Protein AF-A0A1E4G3F6-F1 (afdb_monomer_lite)

Sequence (194 aa):
MKKILWAFCMILTTTLTWAAPEPPDAALLEKINAGRDEKQLLKADQVRVLKPADFPEVSLIGYVIGQGDCLIGSGLVDNKLVTPGEACGVALRAHGWEQADSQGKIALALQWLEHAQFGFGETLLQKRPLHFGTNWVKWSNLETVANESGSVRVIGWVELRPTPDSPRRFHKKLYWFSKEGNLLRSRILETYEL

Structure (mmCIF, N/CA/C/O backbone):
data_AF-A0A1E4G3F6-F1
#
_entry.id   AF-A0A1E4G3F6-F1
#
loop_
_atom_site.group_PDB
_atom_site.id
_atom_site.type_symbol
_atom_site.label_atom_id
_atom_site.label_alt_id
_atom_site.label_comp_id
_atom_site.label_asym_id
_atom_site.label_entity_id
_atom_site.label_seq_id
_atom_site.pdbx_PDB_ins_code
_atom_site.Cartn_x
_atom_site.Cartn_y
_atom_site.Cartn_z
_atom_site.occupancy
_atom_site.B_iso_or_equiv
_atom_site.auth_seq_id
_atom_site.auth_comp_id
_atom_site.auth_asym_id
_atom_site.auth_atom_id
_atom_site.pdbx_PDB_model_num
ATOM 1 N N . MET A 1 1 ? -37.289 -37.632 -35.914 1.00 40.16 1 MET A N 1
ATOM 2 C CA . MET A 1 1 ? -36.711 -37.541 -34.554 1.00 40.16 1 MET A CA 1
ATOM 3 C C . MET A 1 1 ? -35.395 -36.773 -34.604 1.00 40.16 1 MET A C 1
ATOM 5 O O . MET A 1 1 ? -34.413 -37.314 -35.090 1.00 40.16 1 MET A O 1
ATOM 9 N N . LYS A 1 2 ? -35.367 -35.522 -34.134 1.00 35.62 2 LYS A N 1
ATOM 10 C CA . LYS A 1 2 ? -34.134 -34.772 -33.839 1.00 35.62 2 LYS A CA 1
ATOM 11 C C . LYS A 1 2 ? -34.382 -33.999 -32.543 1.00 35.62 2 LYS A C 1
ATOM 13 O O . LYS A 1 2 ? -35.236 -33.122 -32.518 1.00 35.62 2 LYS A O 1
ATOM 18 N N . LYS A 1 3 ? -33.710 -34.397 -31.459 1.00 41.09 3 LYS A N 1
ATOM 19 C CA . LYS A 1 3 ? -33.725 -33.686 -30.174 1.00 41.09 3 LYS A CA 1
ATOM 20 C C . LYS A 1 3 ? -32.637 -32.614 -30.237 1.00 41.09 3 LYS A C 1
ATOM 22 O O . LYS A 1 3 ? -31.470 -32.960 -30.384 1.00 41.09 3 LYS A O 1
ATOM 27 N N . ILE A 1 4 ? -33.018 -31.342 -30.162 1.00 45.53 4 ILE A N 1
ATOM 28 C CA . ILE A 1 4 ? -32.082 -30.229 -29.970 1.00 45.53 4 ILE A CA 1
ATOM 29 C C . ILE A 1 4 ? -32.011 -29.994 -28.463 1.00 45.53 4 ILE A C 1
ATOM 31 O O . ILE A 1 4 ? -32.978 -29.544 -27.852 1.00 45.53 4 ILE A O 1
ATOM 35 N N . LEU A 1 5 ? -30.887 -30.384 -27.867 1.00 39.00 5 LEU A N 1
ATOM 36 C CA . LEU A 1 5 ? -30.574 -30.126 -26.469 1.00 39.00 5 LEU A CA 1
ATOM 37 C C . LEU A 1 5 ? -30.038 -28.691 -26.382 1.00 39.00 5 LEU A C 1
ATOM 39 O O . LEU A 1 5 ? -28.963 -28.399 -26.902 1.00 39.00 5 LEU A O 1
ATOM 43 N N . TRP A 1 6 ? -30.801 -27.787 -25.773 1.00 40.47 6 TRP A N 1
ATOM 44 C CA . TRP A 1 6 ? -30.320 -26.447 -25.450 1.00 40.47 6 TRP A CA 1
ATOM 45 C C . TRP A 1 6 ? -29.383 -26.547 -24.245 1.00 40.47 6 TRP A C 1
ATOM 47 O O . TRP A 1 6 ? -29.828 -26.761 -23.119 1.00 40.47 6 TRP A O 1
ATOM 57 N N . ALA A 1 7 ? -28.080 -26.420 -24.487 1.00 42.22 7 ALA A N 1
ATOM 58 C CA . ALA A 1 7 ? -27.103 -26.210 -23.431 1.00 42.22 7 ALA A CA 1
ATOM 59 C C . ALA A 1 7 ? -27.233 -24.762 -22.938 1.00 42.22 7 ALA A C 1
ATOM 61 O O . ALA A 1 7 ? -26.776 -23.823 -23.590 1.00 42.22 7 ALA A O 1
ATOM 62 N N . PHE A 1 8 ? -27.895 -24.579 -21.797 1.00 42.00 8 PHE A N 1
ATOM 63 C CA . PHE A 1 8 ? -27.870 -23.323 -21.056 1.00 42.00 8 PHE A CA 1
ATOM 64 C C . PHE A 1 8 ? -26.467 -23.169 -20.456 1.00 42.00 8 PHE A C 1
ATOM 66 O O . PHE A 1 8 ? -26.144 -23.757 -19.426 1.00 42.00 8 PHE A O 1
ATOM 73 N N . CYS A 1 9 ? -25.601 -22.426 -21.144 1.00 38.84 9 CYS A N 1
ATOM 74 C CA . CYS A 1 9 ? -24.309 -22.022 -20.608 1.00 38.84 9 CYS A CA 1
ATOM 75 C C . CYS A 1 9 ? -24.570 -20.923 -19.570 1.00 38.84 9 CYS A C 1
ATOM 77 O O . CYS A 1 9 ? -24.730 -19.750 -19.907 1.00 38.84 9 CYS A O 1
ATOM 79 N N . MET A 1 10 ? -24.710 -21.327 -18.309 1.00 36.84 10 MET A N 1
ATOM 80 C CA . MET A 1 10 ? -24.790 -20.418 -17.173 1.00 36.84 10 MET A CA 1
ATOM 81 C C . MET A 1 10 ? -23.397 -19.802 -16.999 1.00 36.84 10 MET A C 1
ATOM 83 O O . MET A 1 10 ? -22.516 -20.391 -16.377 1.00 36.84 10 MET A O 1
ATOM 87 N N . ILE A 1 11 ? -23.167 -18.648 -17.628 1.00 45.31 11 ILE A N 1
ATOM 88 C CA . ILE A 1 11 ? -21.969 -17.842 -17.394 1.00 45.31 11 ILE A CA 1
ATOM 89 C C . ILE A 1 11 ? -22.111 -17.297 -15.974 1.00 45.31 11 ILE A C 1
ATOM 91 O O . ILE A 1 11 ? -22.778 -16.290 -15.739 1.00 45.31 11 ILE A O 1
ATOM 95 N N . LEU A 1 12 ? -21.529 -18.012 -15.013 1.00 36.06 12 LEU A N 1
ATOM 96 C CA . LEU A 1 12 ? -21.318 -17.517 -13.665 1.00 36.06 12 LEU A CA 1
ATOM 97 C C . LEU A 1 12 ? -20.286 -16.388 -13.786 1.00 36.06 12 LEU A C 1
ATOM 99 O O . LEU A 1 12 ? -19.081 -16.629 -13.808 1.00 36.06 12 LEU A O 1
ATOM 103 N N . THR A 1 13 ? -20.740 -15.146 -13.948 1.00 38.41 13 THR A N 1
ATOM 104 C CA . THR A 1 13 ? -19.868 -13.986 -13.772 1.00 38.41 13 THR A CA 1
ATOM 105 C C . THR A 1 13 ? -19.555 -13.903 -12.286 1.00 38.41 13 THR A C 1
ATOM 107 O O . THR A 1 13 ? -20.285 -13.268 -11.526 1.00 38.41 13 THR A O 1
ATOM 110 N N . THR A 1 14 ? -18.499 -14.583 -11.843 1.00 36.22 14 THR A N 1
ATOM 111 C CA . THR A 1 14 ? -17.858 -14.261 -10.572 1.00 36.2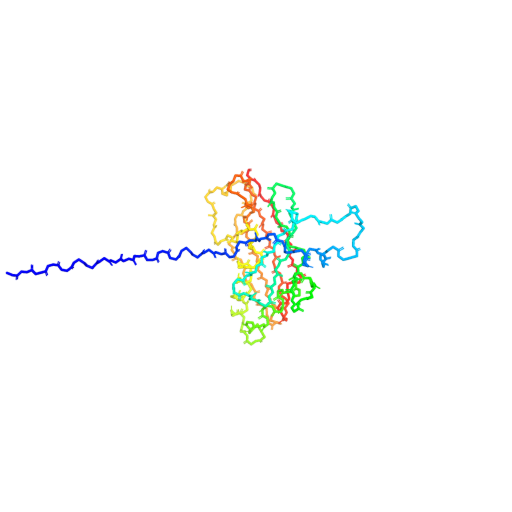2 14 THR A CA 1
ATOM 112 C C . THR A 1 14 ? -17.362 -12.830 -10.704 1.00 36.22 14 THR A C 1
ATOM 114 O O . THR A 1 14 ? -16.313 -12.575 -11.296 1.00 36.22 14 THR A O 1
ATOM 117 N N . THR A 1 15 ? -18.147 -11.870 -10.221 1.00 40.06 15 THR A N 1
ATOM 118 C CA . THR A 1 15 ? -17.608 -10.559 -9.893 1.00 40.06 15 THR A CA 1
ATOM 119 C C . THR A 1 15 ? -16.516 -10.832 -8.872 1.00 40.06 15 THR A C 1
ATOM 121 O O . THR A 1 15 ? -16.820 -11.258 -7.760 1.00 40.06 15 THR A O 1
ATOM 124 N N . LEU A 1 16 ? -15.253 -10.677 -9.271 1.00 38.28 16 LEU A N 1
ATOM 125 C CA . LEU A 1 16 ? -14.139 -10.559 -8.339 1.00 38.28 16 LEU A CA 1
ATOM 126 C C . LEU A 1 16 ? -14.434 -9.315 -7.499 1.00 38.28 16 LEU A C 1
ATOM 128 O O . LEU A 1 16 ? -14.086 -8.195 -7.864 1.00 38.28 16 LEU A O 1
ATOM 132 N N . THR A 1 17 ? -15.204 -9.491 -6.431 1.00 47.62 17 THR A N 1
ATOM 133 C CA . THR A 1 17 ? -15.393 -8.471 -5.414 1.00 47.62 17 THR A CA 1
ATOM 134 C C . THR A 1 17 ? -14.098 -8.465 -4.633 1.00 47.62 17 THR A C 1
ATOM 136 O O . THR A 1 17 ? -13.893 -9.289 -3.742 1.00 47.62 17 THR A O 1
ATOM 139 N N . TRP A 1 18 ? -13.192 -7.580 -5.041 1.00 57.19 18 TRP A N 1
ATOM 140 C CA . TRP A 1 18 ? -12.059 -7.178 -4.224 1.00 57.19 18 TRP A CA 1
ATOM 141 C C . TRP A 1 18 ? -12.559 -6.876 -2.812 1.00 57.19 18 TRP A C 1
ATOM 143 O O . TRP A 1 18 ? -13.652 -6.322 -2.658 1.00 57.19 18 TRP A O 1
ATOM 153 N N . ALA A 1 19 ? -11.799 -7.280 -1.792 1.00 66.56 19 ALA A N 1
ATOM 154 C CA . ALA A 1 19 ? -12.174 -7.022 -0.409 1.00 66.56 19 ALA A CA 1
ATOM 155 C C . ALA A 1 19 ? -12.425 -5.518 -0.235 1.00 66.56 19 ALA A C 1
ATOM 157 O O . ALA A 1 19 ? -11.526 -4.706 -0.441 1.00 66.56 19 ALA A O 1
ATOM 158 N N . ALA A 1 20 ? -13.662 -5.147 0.090 1.00 82.44 20 ALA A N 1
ATOM 159 C CA . ALA A 1 20 ? -14.001 -3.760 0.356 1.00 82.44 20 ALA A CA 1
ATOM 160 C C . ALA A 1 20 ? -13.535 -3.407 1.776 1.00 82.44 20 ALA A C 1
ATOM 162 O O . ALA A 1 20 ? -13.708 -4.223 2.682 1.00 82.44 20 ALA A O 1
ATOM 163 N N . PRO A 1 21 ? -12.959 -2.217 2.010 1.00 89.94 21 PRO A N 1
ATOM 164 C CA . PRO A 1 21 ? -12.652 -1.784 3.363 1.00 89.94 21 PRO A CA 1
ATOM 165 C C . PRO A 1 21 ? -13.924 -1.632 4.208 1.00 89.94 21 PRO A C 1
ATOM 167 O O . PRO A 1 21 ? -14.855 -0.917 3.830 1.00 89.94 21 PRO A O 1
ATOM 170 N N . GLU A 1 22 ? -13.940 -2.248 5.384 1.00 93.06 22 GLU A N 1
ATOM 171 C CA . GLU A 1 22 ? -15.086 -2.270 6.302 1.00 93.06 22 GLU A CA 1
ATOM 172 C C . GLU A 1 22 ? -14.798 -1.455 7.574 1.00 93.06 22 GLU A C 1
ATOM 174 O O . GLU A 1 22 ? -13.636 -1.218 7.906 1.00 93.06 22 GLU A O 1
ATOM 179 N N . PRO A 1 23 ? -15.811 -0.992 8.323 1.00 94.44 23 PRO A N 1
ATOM 180 C CA . PRO A 1 23 ? -15.587 -0.435 9.658 1.00 94.44 23 PRO A CA 1
ATOM 181 C C . PRO A 1 23 ? -14.921 -1.461 10.601 1.00 94.44 23 PRO A C 1
ATOM 183 O O . PRO A 1 23 ? -15.172 -2.660 10.467 1.00 94.44 23 PRO A O 1
ATOM 186 N N . PRO A 1 24 ? -14.098 -1.030 11.576 1.00 96.69 24 PRO A N 1
ATOM 187 C CA . PRO A 1 24 ? -13.538 -1.942 12.568 1.00 96.69 24 PRO A CA 1
ATOM 188 C C . PRO A 1 24 ? -14.622 -2.468 13.517 1.00 96.69 24 PRO A C 1
ATOM 190 O O . PRO A 1 24 ? -15.587 -1.764 13.828 1.00 96.69 24 PRO A O 1
ATOM 193 N N . ASP A 1 25 ? -14.422 -3.676 14.046 1.00 96.00 25 ASP A N 1
ATOM 194 C CA . ASP A 1 25 ? -15.173 -4.126 15.216 1.00 96.00 25 ASP A CA 1
ATOM 195 C C . ASP A 1 25 ? -14.771 -3.336 16.480 1.00 96.00 25 ASP A C 1
ATOM 197 O O . ASP A 1 25 ? -13.782 -2.593 16.501 1.00 96.00 25 ASP A O 1
ATOM 201 N N . ALA A 1 26 ? -15.558 -3.481 17.549 1.00 96.06 26 ALA A N 1
ATOM 202 C CA . ALA A 1 26 ? -15.349 -2.732 18.786 1.00 96.06 26 ALA A CA 1
ATOM 203 C C . ALA A 1 26 ? -13.985 -3.023 19.440 1.00 96.06 26 ALA A C 1
ATOM 205 O O . ALA A 1 26 ? -13.340 -2.099 19.932 1.00 96.06 26 ALA A O 1
ATOM 206 N N . ALA A 1 27 ? -13.526 -4.278 19.406 1.00 95.94 27 ALA A N 1
ATOM 207 C CA . ALA A 1 27 ? -12.268 -4.686 20.031 1.00 95.94 27 ALA A CA 1
ATOM 208 C C . ALA A 1 27 ? -11.051 -4.117 19.283 1.00 95.94 27 ALA A C 1
ATOM 210 O O . ALA A 1 27 ? -10.077 -3.668 19.893 1.00 95.94 27 ALA A O 1
ATOM 211 N N . LEU A 1 28 ? -11.104 -4.098 17.951 1.00 96.38 28 LEU A N 1
ATOM 212 C CA . LEU A 1 28 ? -10.074 -3.485 17.127 1.00 96.38 28 LEU A CA 1
ATOM 213 C C . LEU A 1 28 ? -10.087 -1.961 17.267 1.00 96.38 28 LEU A C 1
ATOM 215 O O . LEU A 1 28 ? -9.018 -1.358 17.348 1.00 96.38 28 LEU A O 1
ATOM 219 N N . LEU A 1 29 ? -11.265 -1.333 17.336 1.00 97.06 29 LEU A N 1
ATOM 220 C CA . LEU A 1 29 ? -11.363 0.110 17.555 1.00 97.06 29 LEU A CA 1
ATOM 221 C C . LEU A 1 29 ? -10.778 0.516 18.914 1.00 97.06 29 LEU A C 1
ATOM 223 O O . LEU A 1 29 ? -10.018 1.482 18.980 1.00 97.06 29 LEU A O 1
ATOM 227 N N . GLU A 1 30 ? -11.075 -0.237 19.976 1.00 96.00 30 GLU A N 1
ATOM 228 C CA . GLU A 1 30 ? -10.472 -0.042 21.300 1.00 96.00 30 GLU A CA 1
ATOM 229 C C . GLU A 1 30 ? -8.943 -0.133 21.224 1.00 96.00 30 GLU A C 1
ATOM 231 O O . GLU A 1 30 ? -8.238 0.747 21.716 1.00 96.00 30 GLU A O 1
ATOM 236 N N . LYS A 1 31 ? -8.421 -1.133 20.506 1.00 96.00 31 LYS A N 1
ATOM 237 C CA . LYS A 1 31 ? -6.980 -1.298 20.291 1.00 96.00 31 LYS A CA 1
ATOM 238 C C . LYS A 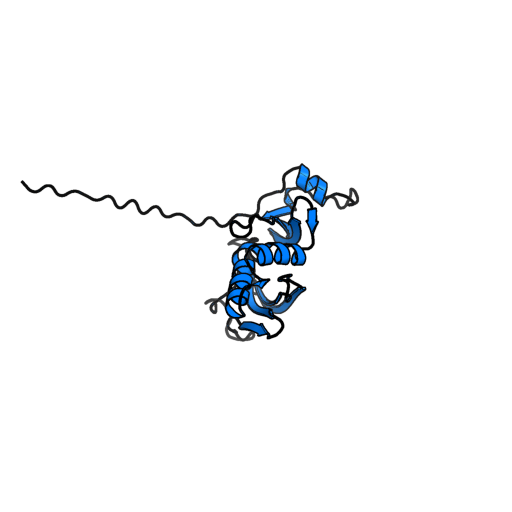1 31 ? -6.344 -0.141 19.518 1.00 96.00 31 LYS A C 1
ATOM 240 O O . LYS A 1 31 ? -5.265 0.307 19.889 1.00 96.00 31 LYS A O 1
ATOM 245 N N . ILE A 1 32 ? -6.989 0.347 18.458 1.00 95.19 32 ILE A N 1
ATOM 246 C CA . ILE A 1 32 ? -6.523 1.504 17.667 1.00 95.19 32 ILE A CA 1
ATOM 247 C C . ILE A 1 32 ? -6.521 2.790 18.508 1.00 95.19 32 ILE A C 1
ATOM 249 O O . ILE A 1 32 ? -5.698 3.689 18.296 1.00 95.19 32 ILE A O 1
ATOM 253 N N . ASN A 1 33 ? -7.451 2.883 19.455 1.00 96.19 33 ASN A N 1
ATOM 254 C CA . ASN A 1 33 ? -7.587 4.013 20.360 1.00 96.19 33 ASN A CA 1
ATOM 255 C C . ASN A 1 33 ? -6.722 3.907 21.623 1.00 96.19 33 ASN A C 1
ATOM 257 O O . ASN A 1 33 ? -6.625 4.886 22.365 1.00 96.19 33 ASN A O 1
ATOM 261 N N . ALA A 1 34 ? -6.071 2.768 21.865 1.00 94.06 34 ALA A N 1
ATOM 262 C CA . ALA A 1 34 ? -5.226 2.573 23.032 1.00 94.06 34 ALA A CA 1
ATOM 263 C C . ALA A 1 34 ? -4.106 3.629 23.081 1.00 94.06 34 ALA A C 1
ATOM 265 O O . ALA A 1 34 ? -3.306 3.756 22.155 1.00 94.06 34 ALA A O 1
ATOM 266 N N . GLY A 1 35 ? -4.059 4.394 24.174 1.00 89.44 35 GLY A N 1
ATOM 267 C CA . GLY A 1 35 ? -3.071 5.458 24.382 1.00 89.44 35 GLY A CA 1
ATOM 268 C C . GLY A 1 35 ? -3.414 6.811 23.747 1.00 89.44 35 GLY A C 1
ATOM 269 O O . GLY A 1 35 ? -2.581 7.712 23.795 1.00 89.44 35 GLY A O 1
ATOM 270 N N . ARG A 1 36 ? -4.610 6.977 23.166 1.00 93.50 36 ARG A N 1
ATOM 271 C CA . ARG A 1 36 ? -5.109 8.283 22.710 1.00 93.50 36 ARG A CA 1
ATOM 272 C C . ARG A 1 36 ? -5.821 9.026 23.834 1.00 93.50 36 ARG A C 1
ATOM 274 O O . ARG A 1 36 ? -6.525 8.419 24.639 1.00 93.50 36 ARG A O 1
ATOM 281 N N . ASP A 1 37 ? -5.713 10.349 23.817 1.00 93.44 37 ASP A N 1
ATOM 282 C CA . ASP A 1 37 ? -6.532 11.211 24.668 1.00 93.44 37 ASP A CA 1
ATOM 283 C C . ASP A 1 37 ? -8.008 11.154 24.246 1.00 93.44 37 ASP A C 1
ATOM 285 O O . ASP A 1 37 ? -8.316 10.989 23.064 1.00 93.44 37 ASP A O 1
ATOM 289 N N . GLU A 1 38 ? -8.936 11.398 25.178 1.00 89.56 38 GLU A N 1
ATOM 290 C CA . GLU A 1 38 ? -10.388 11.368 24.914 1.00 89.56 38 GLU A CA 1
ATOM 291 C C . GLU A 1 38 ? -10.807 12.240 23.719 1.00 89.56 38 GLU A C 1
ATOM 293 O O . GLU A 1 38 ? -11.657 11.857 22.917 1.00 89.56 38 GLU A O 1
ATOM 298 N N . LYS A 1 39 ? -10.167 13.404 23.553 1.00 91.12 39 LYS A N 1
ATOM 299 C CA . LYS A 1 39 ? -10.438 14.345 22.450 1.00 91.12 39 LYS A CA 1
ATOM 300 C C . LYS A 1 39 ? -9.938 13.854 21.086 1.00 91.12 39 LYS A C 1
ATOM 302 O O . LYS A 1 39 ? -10.279 14.452 20.069 1.00 91.12 39 LYS A O 1
ATOM 307 N N . GLN A 1 40 ? -9.101 12.821 21.069 1.00 91.75 40 GLN A N 1
ATOM 308 C CA . GLN A 1 40 ? -8.448 12.258 19.885 1.00 91.75 40 GLN A CA 1
ATOM 309 C C . GLN A 1 40 ? -8.929 10.838 19.561 1.00 91.75 40 GLN A C 1
ATOM 311 O O . GLN A 1 40 ? -8.423 10.228 18.612 1.00 91.75 40 GLN A O 1
ATOM 316 N N . LEU A 1 41 ? -9.879 10.307 20.340 1.00 94.38 41 LEU A N 1
ATOM 317 C CA . LEU A 1 41 ? -10.486 9.007 20.086 1.00 94.38 41 LEU A CA 1
ATOM 318 C C . LEU A 1 41 ? -11.143 8.998 18.709 1.00 94.38 41 LEU A C 1
ATOM 320 O O . LEU A 1 41 ? -11.951 9.864 18.368 1.00 94.38 41 LEU A O 1
ATOM 324 N N . LEU A 1 42 ? -10.791 7.986 17.926 1.00 94.31 42 LEU A N 1
ATOM 325 C CA . LEU A 1 42 ? -11.394 7.740 16.632 1.00 94.31 42 LEU A CA 1
ATOM 326 C C . LEU A 1 42 ? -12.728 7.026 16.812 1.00 94.31 42 LEU A C 1
ATOM 328 O O . LEU A 1 42 ? -12.864 6.113 17.631 1.00 94.31 42 LEU A O 1
ATOM 332 N N . LYS A 1 43 ? -13.699 7.426 15.999 1.00 94.62 43 LYS A N 1
ATOM 333 C CA . LYS A 1 43 ? -14.975 6.732 15.837 1.00 94.62 43 LYS A CA 1
ATOM 334 C C . LYS A 1 43 ? -14.871 5.679 14.732 1.00 94.62 43 LYS A C 1
ATOM 336 O O . LYS A 1 43 ? -14.015 5.768 13.852 1.00 94.62 43 LYS A O 1
ATOM 341 N N . ALA A 1 44 ? -15.765 4.691 14.755 1.00 93.94 44 ALA A N 1
ATOM 342 C CA . ALA A 1 44 ? -15.770 3.592 13.784 1.00 93.94 44 ALA A CA 1
ATOM 343 C C . ALA A 1 44 ? -15.912 4.072 12.327 1.00 93.94 44 ALA A C 1
ATOM 345 O O . ALA A 1 44 ? -15.297 3.516 11.424 1.00 93.94 44 ALA A O 1
ATOM 346 N N . ASP A 1 45 ? -16.673 5.140 12.088 1.00 92.06 45 ASP A N 1
ATOM 347 C CA . ASP A 1 45 ? -16.858 5.741 10.764 1.00 92.06 45 ASP A CA 1
ATOM 348 C C . ASP A 1 45 ? -15.602 6.454 10.235 1.00 92.06 45 ASP A C 1
ATOM 350 O O . ASP A 1 45 ? -15.491 6.648 9.023 1.00 92.06 45 ASP A O 1
ATOM 354 N N . GLN A 1 46 ? -14.628 6.754 11.099 1.00 93.62 46 GLN A N 1
ATOM 355 C CA . GLN A 1 46 ? -13.342 7.370 10.749 1.00 93.62 46 GLN A CA 1
ATOM 356 C C . GLN A 1 46 ? -12.240 6.347 10.434 1.00 93.62 46 GLN A C 1
ATOM 358 O O . GLN A 1 46 ? -11.128 6.729 10.064 1.00 93.62 46 GLN A O 1
ATOM 363 N N . VAL A 1 47 ? -12.531 5.053 10.575 1.00 95.50 47 VAL A N 1
ATOM 364 C CA . VAL A 1 47 ? -11.572 3.964 10.382 1.00 95.50 47 VAL A CA 1
ATOM 365 C C . VAL A 1 47 ? -12.121 2.977 9.359 1.00 95.50 47 VAL A C 1
ATOM 367 O O . VAL A 1 47 ? -13.318 2.688 9.321 1.00 95.50 47 VAL A O 1
ATOM 370 N N . ARG A 1 48 ? -11.245 2.458 8.506 1.00 94.94 48 ARG A N 1
ATOM 371 C CA . ARG A 1 48 ? -11.548 1.375 7.575 1.00 94.94 48 ARG A CA 1
ATOM 372 C C . ARG A 1 48 ? -10.505 0.279 7.703 1.00 94.94 48 ARG A C 1
ATOM 374 O O . ARG A 1 48 ? -9.323 0.555 7.878 1.00 94.94 48 ARG A O 1
ATOM 381 N N . VAL A 1 49 ? -10.950 -0.961 7.606 1.00 96.31 49 VAL A N 1
ATOM 382 C CA . VAL A 1 49 ? -10.136 -2.161 7.722 1.00 96.31 49 VAL A CA 1
ATOM 383 C C . VAL A 1 49 ? -10.249 -2.917 6.416 1.00 96.31 49 VAL A C 1
ATOM 385 O O . VAL A 1 49 ? -11.331 -3.343 6.024 1.00 96.31 49 VAL A O 1
ATOM 388 N N . LEU A 1 50 ? -9.118 -3.080 5.748 1.00 95.56 50 LEU A N 1
ATOM 389 C CA . LEU A 1 50 ? -8.988 -3.904 4.561 1.00 95.56 50 LEU A CA 1
ATOM 390 C C . LEU A 1 50 ? -8.346 -5.233 4.957 1.00 95.56 50 LEU A C 1
ATOM 392 O O . LEU A 1 50 ? -7.318 -5.250 5.635 1.00 95.56 50 LEU A O 1
ATOM 396 N N . LYS A 1 51 ? -8.930 -6.338 4.498 1.00 95.56 51 LYS A N 1
ATOM 397 C CA . LYS A 1 51 ? -8.366 -7.688 4.614 1.00 95.56 51 LYS A CA 1
ATOM 398 C C . LYS A 1 51 ? -8.059 -8.193 3.203 1.00 95.56 51 LYS A C 1
ATOM 400 O O . LYS A 1 51 ? -8.967 -8.712 2.553 1.00 95.56 51 LYS A O 1
ATOM 405 N N . PRO A 1 52 ? -6.841 -7.972 2.682 1.00 93.94 52 PRO A N 1
ATOM 406 C CA . PRO A 1 52 ? -6.497 -8.372 1.324 1.00 93.94 52 PRO A CA 1
ATOM 407 C C . PRO A 1 52 ? -6.615 -9.892 1.181 1.00 93.94 52 PRO A C 1
ATOM 409 O O . PRO A 1 52 ? -5.946 -10.625 1.902 1.00 93.94 52 PRO A O 1
ATOM 412 N N . ALA A 1 53 ? -7.443 -10.375 0.251 1.00 92.19 53 ALA A N 1
ATOM 413 C CA . ALA A 1 53 ? -7.648 -11.817 0.057 1.00 92.19 53 ALA A CA 1
ATOM 414 C C . ALA A 1 53 ? -6.339 -12.552 -0.280 1.00 92.19 53 ALA A C 1
ATOM 416 O O . ALA A 1 53 ? -6.113 -13.669 0.176 1.00 92.19 53 ALA A O 1
ATOM 417 N N . ASP A 1 54 ? -5.463 -11.879 -1.024 1.00 93.94 54 ASP A N 1
ATOM 418 C CA . ASP A 1 54 ? -4.161 -12.398 -1.431 1.00 93.94 54 ASP A CA 1
ATOM 419 C C . ASP A 1 54 ? -3.087 -12.277 -0.351 1.00 93.94 54 ASP A C 1
ATOM 421 O O . ASP A 1 54 ? -2.003 -12.804 -0.547 1.00 93.94 54 ASP A O 1
ATOM 425 N N . PHE A 1 55 ? -3.361 -11.597 0.765 1.00 96.19 55 PHE A N 1
ATOM 426 C CA . PHE A 1 55 ? -2.432 -11.466 1.890 1.00 96.19 55 PHE A CA 1
ATOM 427 C C . PHE A 1 55 ? -3.198 -11.632 3.212 1.00 96.19 55 PHE A C 1
ATOM 429 O O . PHE A 1 55 ? -3.337 -10.660 3.962 1.00 96.19 55 PHE A O 1
ATOM 436 N N . PRO A 1 56 ? -3.718 -12.840 3.507 1.00 95.44 56 PRO A N 1
ATOM 437 C CA . PRO A 1 56 ? -4.611 -13.061 4.648 1.00 95.44 56 PRO A CA 1
ATOM 438 C C . PRO A 1 56 ? -3.942 -12.830 6.012 1.00 95.44 56 PRO A C 1
ATOM 440 O O . PRO A 1 56 ? -4.623 -12.694 7.030 1.00 95.44 56 PRO A O 1
ATOM 443 N N . GLU A 1 57 ? -2.616 -12.704 6.021 1.00 95.88 57 GLU A N 1
ATOM 444 C CA . GLU A 1 57 ? -1.798 -12.669 7.239 1.00 95.88 57 GLU A CA 1
ATOM 445 C C . GLU A 1 57 ? -1.802 -11.277 7.867 1.00 95.88 57 GLU A C 1
ATOM 447 O O . GLU A 1 57 ? -1.319 -11.062 8.982 1.00 95.88 57 GLU A O 1
ATOM 452 N N . VAL A 1 58 ? -2.329 -10.309 7.116 1.00 97.06 58 VAL A N 1
ATOM 453 C CA . VAL A 1 58 ? -2.341 -8.908 7.481 1.00 97.06 58 VAL A CA 1
ATOM 454 C C . VAL A 1 58 ? -3.731 -8.323 7.281 1.00 97.06 58 VAL A C 1
ATOM 456 O O . VAL A 1 58 ? -4.455 -8.637 6.341 1.00 97.06 58 VAL A O 1
ATOM 459 N N . SER A 1 59 ? -4.105 -7.400 8.158 1.00 97.12 59 SER A N 1
ATOM 460 C CA . SER A 1 59 ? -5.169 -6.434 7.870 1.00 97.12 59 SER A CA 1
ATOM 461 C C . SER A 1 59 ? -4.559 -5.042 7.794 1.00 97.12 59 SER A C 1
ATOM 463 O O . SER A 1 59 ? -3.673 -4.708 8.579 1.00 97.12 59 SER A O 1
ATOM 465 N N . LEU A 1 60 ? -5.019 -4.215 6.862 1.00 97.12 60 LEU A N 1
ATOM 466 C CA . LEU A 1 60 ? -4.584 -2.829 6.731 1.00 97.12 60 LEU A CA 1
ATOM 467 C C . LEU A 1 60 ? -5.637 -1.902 7.322 1.00 97.12 60 LEU A C 1
ATOM 469 O O . LEU A 1 60 ? -6.828 -2.053 7.068 1.00 97.12 60 LEU A O 1
ATOM 473 N N . ILE A 1 61 ? -5.182 -0.940 8.115 1.00 97.06 61 ILE A N 1
ATOM 474 C CA . ILE A 1 61 ? -6.025 0.042 8.788 1.00 97.06 61 ILE A CA 1
ATOM 475 C C . ILE A 1 61 ? -5.816 1.385 8.097 1.00 97.06 61 ILE A C 1
ATOM 477 O O . ILE A 1 61 ? -4.738 1.992 8.160 1.00 97.06 61 ILE A O 1
ATOM 481 N N . GLY A 1 62 ? -6.875 1.824 7.431 1.00 95.06 62 GLY A N 1
ATOM 482 C CA . GLY A 1 62 ? -6.997 3.127 6.814 1.00 95.06 62 GLY A CA 1
ATOM 483 C C . GLY A 1 62 ? -7.759 4.101 7.708 1.00 95.06 62 GLY A C 1
ATOM 484 O O . GLY A 1 62 ? -8.735 3.743 8.369 1.00 95.06 62 GLY A O 1
ATOM 485 N N . TYR A 1 63 ? -7.321 5.352 7.709 1.00 93.75 63 TYR A N 1
ATOM 486 C CA . TYR A 1 63 ? -7.980 6.463 8.381 1.00 93.75 63 TYR A CA 1
ATOM 487 C C . TYR A 1 63 ? -8.670 7.336 7.341 1.00 93.75 63 TYR A C 1
ATOM 489 O O . TYR A 1 63 ? -8.035 7.790 6.386 1.00 93.75 63 TYR A O 1
ATOM 497 N N . VAL A 1 64 ? -9.971 7.556 7.517 1.00 90.25 64 VAL A N 1
ATOM 498 C CA . VAL A 1 64 ? -10.766 8.374 6.599 1.00 90.25 64 VAL A CA 1
ATOM 499 C C . VAL A 1 64 ? -10.371 9.842 6.757 1.00 90.25 64 VAL A C 1
ATOM 501 O O . VAL A 1 64 ? -10.376 10.378 7.867 1.00 90.25 64 VAL A O 1
ATOM 504 N N . ILE A 1 65 ? -10.045 10.497 5.646 1.00 83.75 65 ILE A N 1
ATOM 505 C CA . ILE A 1 65 ? -9.692 11.915 5.576 1.00 83.75 65 ILE A CA 1
ATOM 506 C C . ILE A 1 65 ? -10.559 12.623 4.529 1.00 83.75 65 ILE A C 1
ATOM 508 O O . ILE A 1 65 ? -10.896 12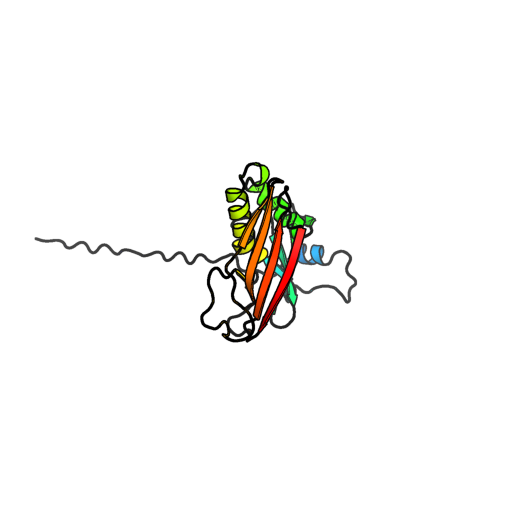.067 3.484 1.00 83.75 65 ILE A O 1
ATOM 512 N N . GLY A 1 66 ? -10.928 13.876 4.806 1.00 75.50 66 GLY A N 1
ATOM 513 C CA . GLY A 1 66 ? -11.682 14.712 3.868 1.00 75.50 66 GLY A CA 1
ATOM 514 C C . GLY A 1 66 ? -12.985 14.066 3.376 1.00 75.50 66 GLY A C 1
ATOM 515 O O . GLY A 1 66 ? -13.790 13.586 4.171 1.00 75.50 66 GLY A O 1
ATOM 516 N N . GLN A 1 67 ? -13.194 14.070 2.056 1.00 69.25 67 GLN A N 1
ATOM 517 C CA . GLN A 1 67 ? -14.407 13.578 1.385 1.00 69.25 67 GLN A CA 1
ATOM 518 C C . GLN A 1 67 ? -14.388 12.058 1.124 1.00 69.25 67 GLN A C 1
ATOM 520 O O . GLN A 1 67 ? -14.816 11.601 0.068 1.00 69.25 67 GLN A O 1
ATOM 525 N N . GLY A 1 68 ? -13.881 11.268 2.075 1.00 68.94 68 GLY A N 1
ATOM 526 C CA . GLY A 1 68 ? -13.877 9.804 1.977 1.00 68.94 68 GLY A CA 1
ATOM 527 C C . GLY A 1 68 ? -12.598 9.185 1.411 1.00 68.94 68 GLY A C 1
ATOM 528 O O . GLY A 1 68 ? -12.574 7.977 1.197 1.00 68.94 68 GLY A O 1
ATOM 529 N N . ASP A 1 69 ? -11.532 9.969 1.213 1.00 78.06 69 ASP A N 1
ATOM 530 C CA . ASP A 1 69 ? -10.194 9.408 1.000 1.00 78.06 69 ASP A CA 1
ATOM 531 C C . ASP A 1 69 ? -9.792 8.579 2.230 1.00 78.06 69 ASP A C 1
ATOM 533 O O . ASP A 1 69 ? -10.178 8.898 3.357 1.00 78.06 69 ASP A O 1
ATOM 537 N N . CYS A 1 70 ? -8.971 7.548 2.045 1.00 87.38 70 CYS A N 1
ATOM 538 C CA . CYS A 1 70 ? -8.442 6.771 3.158 1.00 87.38 70 CYS A CA 1
ATOM 539 C C . CYS A 1 70 ? -6.918 6.723 3.104 1.00 87.38 70 CYS A C 1
ATOM 541 O O . CYS A 1 70 ? -6.332 6.360 2.089 1.00 87.38 70 CYS A O 1
ATOM 543 N N . LEU A 1 71 ? -6.266 7.075 4.210 1.00 88.75 71 LEU A N 1
ATOM 544 C CA . LEU A 1 71 ? -4.821 6.948 4.355 1.00 88.75 71 LEU A CA 1
ATOM 545 C C . LEU A 1 71 ? -4.502 5.709 5.188 1.00 88.75 71 LEU A C 1
ATOM 547 O O . LEU A 1 71 ? -4.876 5.644 6.358 1.00 88.75 71 LEU A O 1
ATOM 551 N N . ILE A 1 72 ? -3.740 4.770 4.631 1.00 92.19 72 ILE A N 1
ATOM 552 C CA . ILE A 1 72 ? -3.195 3.656 5.415 1.00 92.19 72 ILE A CA 1
ATOM 553 C C . ILE A 1 72 ? -2.241 4.212 6.467 1.00 92.19 72 ILE A C 1
ATOM 555 O O . ILE A 1 72 ? -1.228 4.824 6.126 1.00 92.19 72 ILE A O 1
ATOM 559 N N . GLY A 1 73 ? -2.538 3.975 7.742 1.00 92.62 73 GLY A N 1
ATOM 560 C CA . GLY A 1 73 ? -1.648 4.395 8.823 1.00 92.62 73 GLY A CA 1
ATOM 561 C C . GLY A 1 73 ? -1.210 3.268 9.748 1.00 92.62 73 GLY A C 1
ATOM 562 O O . GLY A 1 73 ? -0.274 3.464 10.522 1.00 92.62 73 GLY A O 1
ATOM 563 N N . SER A 1 74 ? -1.813 2.079 9.674 1.00 95.44 74 SER A N 1
ATOM 564 C CA . SER A 1 74 ? -1.350 0.920 10.448 1.00 95.44 74 SER A CA 1
ATOM 565 C C . SER A 1 74 ? -1.636 -0.394 9.724 1.00 95.44 74 SER A C 1
ATOM 567 O O . SER A 1 74 ? -2.510 -0.462 8.862 1.00 95.44 74 SER A O 1
ATOM 569 N N . GLY A 1 75 ? -0.899 -1.439 10.084 1.00 96.81 75 GLY A N 1
ATOM 570 C CA . GLY A 1 75 ? -1.251 -2.823 9.795 1.00 96.81 75 GLY A CA 1
ATOM 571 C C . GLY A 1 75 ? -1.561 -3.576 11.086 1.00 96.81 75 GLY A C 1
ATOM 572 O O . GLY A 1 75 ? -1.141 -3.166 12.168 1.00 96.81 75 GLY A O 1
ATOM 573 N N . LEU A 1 76 ? -2.290 -4.677 10.973 1.00 97.62 76 LEU A N 1
ATOM 574 C CA . LEU A 1 76 ? -2.536 -5.634 12.041 1.00 97.62 76 LEU A CA 1
ATOM 575 C C . LEU A 1 76 ? -1.963 -6.983 11.605 1.00 97.62 76 LEU A C 1
ATOM 577 O O . LEU A 1 76 ? -2.387 -7.519 10.583 1.00 97.62 76 LEU A O 1
ATOM 581 N N . VAL A 1 77 ? -1.020 -7.510 12.380 1.00 97.00 77 VAL A N 1
ATOM 582 C CA . VAL A 1 77 ? -0.365 -8.809 12.161 1.00 97.00 77 VAL A CA 1
ATOM 583 C C . VAL A 1 77 ? -0.368 -9.558 13.480 1.00 97.00 77 VAL A C 1
ATOM 585 O O . VAL A 1 77 ? 0.028 -8.981 14.492 1.00 97.00 77 VAL A O 1
ATOM 588 N N . ASP A 1 78 ? -0.831 -10.809 13.503 1.00 95.00 78 ASP A N 1
ATOM 589 C CA . ASP A 1 78 ? -0.911 -11.626 14.727 1.00 95.00 78 ASP A CA 1
ATOM 590 C C . ASP A 1 78 ? -1.514 -10.860 15.918 1.00 95.00 78 ASP A C 1
ATOM 592 O O . ASP A 1 78 ? -1.008 -10.872 17.044 1.00 95.00 78 ASP A O 1
ATOM 596 N N . ASN A 1 79 ? -2.595 -10.122 15.647 1.00 93.12 79 ASN A N 1
ATOM 597 C CA . ASN A 1 79 ? -3.300 -9.287 16.618 1.00 93.12 79 ASN A CA 1
ATOM 598 C C . ASN A 1 79 ? -2.464 -8.125 17.217 1.00 93.12 79 ASN A C 1
ATOM 600 O O . ASN A 1 79 ? -2.853 -7.545 18.237 1.00 93.12 79 ASN A O 1
ATOM 604 N N . LYS A 1 80 ? -1.345 -7.744 16.593 1.00 95.94 80 LYS A N 1
ATOM 605 C CA . LYS A 1 80 ? -0.488 -6.611 16.976 1.00 95.94 80 LYS A CA 1
ATOM 606 C C . LYS A 1 80 ? -0.538 -5.516 15.919 1.00 95.94 80 LYS A C 1
ATOM 608 O O . LYS A 1 80 ? -0.468 -5.794 14.724 1.00 95.94 80 LYS A O 1
ATOM 613 N N . LEU A 1 81 ? -0.654 -4.268 16.372 1.00 96.56 81 LEU A N 1
ATOM 614 C CA . LEU A 1 81 ? -0.539 -3.110 15.492 1.00 96.56 81 LEU A CA 1
ATOM 615 C C . LEU A 1 81 ? 0.929 -2.904 15.119 1.00 96.56 81 LEU A C 1
ATOM 617 O O . LEU A 1 81 ? 1.793 -2.850 15.992 1.00 96.56 81 LEU A O 1
ATOM 621 N N . VAL A 1 82 ? 1.183 -2.790 13.823 1.00 96.50 82 VAL A N 1
ATOM 622 C CA . VAL A 1 82 ? 2.505 -2.574 13.228 1.00 96.50 82 VAL A CA 1
ATOM 623 C C . VAL A 1 82 ? 2.430 -1.439 12.212 1.00 96.50 82 VAL A C 1
ATOM 625 O O . VAL A 1 82 ? 1.343 -0.999 11.813 1.00 96.50 82 VAL A O 1
ATOM 628 N N . THR A 1 83 ? 3.580 -0.948 11.763 1.00 95.56 83 THR A N 1
ATOM 629 C CA . THR A 1 83 ? 3.602 0.025 10.667 1.00 95.56 83 THR A CA 1
ATOM 630 C C . THR A 1 83 ? 3.128 -0.622 9.355 1.00 95.56 83 THR A C 1
ATOM 632 O O . THR A 1 83 ? 3.304 -1.828 9.153 1.00 95.56 83 THR A O 1
ATOM 635 N N . PRO A 1 84 ? 2.571 0.153 8.403 1.00 94.62 84 PRO A N 1
ATOM 636 C CA . PRO A 1 84 ? 2.192 -0.387 7.094 1.00 94.62 84 PRO A CA 1
ATOM 637 C C . PRO A 1 84 ? 3.365 -1.043 6.346 1.00 94.62 84 PRO A C 1
ATOM 639 O O . PRO A 1 84 ? 3.186 -2.037 5.645 1.00 94.62 84 PRO A O 1
ATOM 642 N N . GLY A 1 85 ? 4.579 -0.508 6.523 1.00 96.38 85 GLY A N 1
ATOM 643 C CA . GLY A 1 85 ? 5.797 -1.053 5.925 1.00 96.38 85 GLY A CA 1
ATOM 644 C C . GLY A 1 85 ? 6.184 -2.426 6.473 1.00 96.38 85 GLY A C 1
ATOM 645 O O . GLY A 1 85 ? 6.589 -3.293 5.699 1.00 96.38 85 GLY A O 1
ATOM 646 N N . GLU A 1 86 ? 6.014 -2.643 7.778 1.00 96.75 86 GLU A N 1
ATOM 647 C CA . GLU A 1 86 ? 6.238 -3.944 8.419 1.00 96.75 86 GLU A CA 1
ATOM 648 C C . GLU A 1 86 ? 5.172 -4.966 8.019 1.00 96.75 86 GLU A C 1
ATOM 650 O O . GLU A 1 86 ? 5.521 -6.106 7.713 1.00 96.75 86 GLU A O 1
ATOM 655 N N . ALA A 1 87 ? 3.897 -4.560 7.953 1.00 97.50 87 ALA A N 1
ATOM 656 C CA . ALA A 1 87 ? 2.819 -5.425 7.469 1.00 97.50 87 ALA A CA 1
ATOM 657 C C . ALA A 1 87 ? 3.088 -5.905 6.033 1.00 97.50 87 ALA A C 1
ATOM 659 O O . ALA A 1 87 ? 3.005 -7.100 5.762 1.00 97.50 87 ALA A O 1
ATOM 660 N N . CYS A 1 88 ? 3.518 -5.001 5.146 1.00 98.00 88 CYS A N 1
ATOM 661 C CA . CYS A 1 88 ? 3.994 -5.357 3.807 1.00 98.00 88 CYS A CA 1
ATOM 662 C C . CYS A 1 88 ? 5.101 -6.416 3.861 1.00 98.00 88 CYS A C 1
ATOM 664 O O . CYS A 1 88 ? 5.037 -7.416 3.154 1.00 98.00 88 CYS A O 1
ATOM 666 N N . GLY A 1 89 ? 6.105 -6.236 4.722 1.00 97.62 89 GLY A N 1
ATOM 667 C CA . GLY A 1 89 ? 7.191 -7.204 4.846 1.00 97.62 89 GLY A CA 1
ATOM 668 C C . GLY A 1 89 ? 6.731 -8.579 5.317 1.00 97.62 89 GLY A C 1
ATOM 669 O O . GLY A 1 89 ? 7.211 -9.582 4.795 1.00 97.62 89 GLY A O 1
ATOM 670 N N . VAL A 1 90 ? 5.806 -8.644 6.278 1.00 97.94 90 VAL A N 1
ATOM 671 C CA . VAL A 1 90 ? 5.219 -9.914 6.736 1.00 97.94 90 VAL A CA 1
ATOM 672 C C . VAL A 1 90 ? 4.499 -10.612 5.586 1.00 97.94 90 VAL A C 1
ATOM 674 O O . VAL A 1 90 ? 4.809 -11.767 5.299 1.00 97.94 90 VAL A O 1
ATOM 677 N N . ALA A 1 91 ? 3.615 -9.890 4.894 1.00 97.81 91 ALA A N 1
ATOM 678 C CA . ALA A 1 91 ? 2.870 -10.413 3.756 1.00 97.81 91 ALA A CA 1
ATOM 679 C C . ALA A 1 91 ? 3.807 -10.913 2.646 1.00 97.81 91 ALA A C 1
ATOM 681 O O . ALA A 1 91 ? 3.729 -12.062 2.229 1.00 97.81 91 ALA A O 1
ATOM 682 N N . LEU A 1 92 ? 4.764 -10.094 2.204 1.00 98.25 92 LEU A N 1
ATOM 683 C CA . LEU A 1 92 ? 5.653 -10.480 1.109 1.00 98.25 92 LEU A CA 1
ATOM 684 C C . LEU A 1 92 ? 6.553 -11.671 1.473 1.00 98.25 92 LEU A C 1
ATOM 686 O O . LEU A 1 92 ? 6.754 -12.558 0.641 1.00 98.25 92 LEU A O 1
ATOM 690 N N . ARG A 1 93 ? 7.065 -11.747 2.710 1.00 97.88 93 ARG A N 1
ATOM 691 C CA . ARG A 1 93 ? 7.861 -12.905 3.160 1.00 97.88 93 ARG A CA 1
ATOM 692 C C . ARG A 1 93 ? 7.038 -14.189 3.214 1.00 97.88 93 ARG A C 1
ATOM 694 O O . ARG A 1 93 ? 7.537 -15.217 2.765 1.00 97.88 93 ARG A O 1
ATOM 701 N N . ALA A 1 94 ? 5.787 -14.128 3.677 1.00 97.75 94 ALA A N 1
ATOM 702 C CA . ALA A 1 94 ? 4.879 -15.279 3.651 1.00 97.75 94 ALA A CA 1
ATOM 703 C C . ALA A 1 94 ? 4.631 -15.800 2.220 1.00 97.75 94 ALA A C 1
ATOM 705 O O . ALA A 1 94 ? 4.419 -16.993 2.023 1.00 97.75 94 ALA A O 1
ATOM 706 N N . HIS A 1 95 ? 4.761 -14.928 1.215 1.00 97.62 95 HIS A N 1
ATOM 707 C CA . HIS A 1 95 ? 4.600 -15.244 -0.207 1.00 97.62 95 HIS A CA 1
ATOM 708 C C . HIS A 1 95 ? 5.927 -15.521 -0.942 1.00 97.62 95 HIS A C 1
ATOM 710 O O . HIS A 1 95 ? 5.986 -15.478 -2.171 1.00 97.62 95 HIS A O 1
ATOM 716 N N . GLY A 1 96 ? 7.003 -15.828 -0.209 1.00 97.00 96 GLY A N 1
ATOM 717 C CA . GLY A 1 96 ? 8.263 -16.293 -0.796 1.00 97.00 96 GLY A CA 1
ATOM 718 C C . GLY A 1 96 ? 9.191 -15.187 -1.302 1.00 97.00 96 GLY A C 1
ATOM 719 O O . GLY A 1 96 ? 10.051 -15.447 -2.146 1.00 97.00 96 GLY A O 1
ATOM 720 N N . TRP A 1 97 ? 9.054 -13.954 -0.797 1.00 97.56 97 TRP A N 1
ATOM 721 C CA . TRP A 1 97 ? 9.909 -12.825 -1.187 1.00 97.56 97 TRP A CA 1
ATOM 722 C C . TRP A 1 97 ? 11.408 -13.136 -1.133 1.00 97.56 97 TRP A C 1
ATOM 724 O O . TRP A 1 97 ? 12.159 -12.715 -2.007 1.00 97.56 97 TRP A O 1
ATOM 734 N N . GLU A 1 98 ? 11.868 -13.859 -0.112 1.00 95.81 98 GLU A N 1
ATOM 735 C CA . GLU A 1 98 ? 13.294 -14.149 0.075 1.00 95.81 98 GLU A CA 1
ATOM 736 C C . GLU A 1 98 ? 13.851 -15.101 -0.991 1.00 95.81 98 GLU A C 1
ATOM 738 O O . GLU A 1 98 ? 15.022 -14.993 -1.353 1.00 95.81 98 GLU A O 1
ATOM 743 N N . GLN A 1 99 ? 13.012 -16.001 -1.506 1.00 95.50 99 GLN A N 1
ATOM 744 C CA . GLN A 1 99 ? 13.369 -17.017 -2.497 1.00 95.50 99 GLN A CA 1
ATOM 745 C C . GLN A 1 99 ? 13.125 -16.541 -3.933 1.00 95.50 99 GLN A C 1
ATOM 747 O O . GLN A 1 99 ? 13.664 -17.121 -4.874 1.00 95.50 99 GLN A O 1
ATOM 752 N N .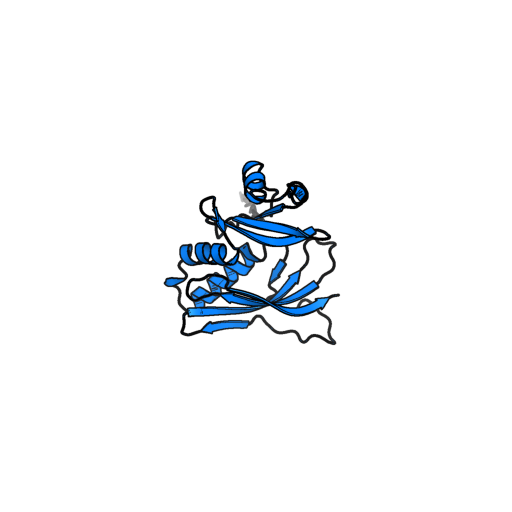 ALA A 1 100 ? 12.308 -15.502 -4.107 1.00 96.19 100 ALA A N 1
ATOM 753 C CA . ALA A 1 100 ? 11.993 -14.945 -5.407 1.00 96.19 100 ALA A CA 1
ATOM 754 C C . ALA A 1 100 ? 13.220 -14.284 -6.055 1.00 96.19 100 ALA A C 1
ATOM 756 O O . ALA A 1 100 ? 13.979 -13.544 -5.418 1.00 96.19 100 ALA A O 1
ATOM 757 N N . ASP A 1 101 ? 13.374 -14.512 -7.359 1.00 95.69 101 ASP A N 1
ATOM 758 C CA . ASP A 1 101 ? 14.324 -13.773 -8.179 1.00 95.69 101 ASP A CA 1
ATOM 759 C C . ASP A 1 101 ? 13.868 -12.314 -8.388 1.00 95.69 101 ASP A C 1
ATOM 761 O O . ASP A 1 101 ? 12.834 -11.865 -7.884 1.00 95.69 101 ASP A O 1
ATOM 765 N N . SER A 1 102 ? 14.645 -11.545 -9.149 1.00 96.31 102 SER A N 1
ATOM 766 C CA . SER A 1 102 ? 14.333 -10.144 -9.445 1.00 96.31 102 SER A CA 1
ATOM 767 C C . SER A 1 102 ? 12.936 -9.938 -10.044 1.00 96.31 102 SER A C 1
ATOM 769 O O . SER A 1 102 ? 12.263 -8.972 -9.686 1.00 96.31 102 SER A O 1
ATOM 771 N N . GLN A 1 103 ? 12.487 -10.823 -10.939 1.00 96.69 103 GLN A N 1
ATOM 772 C CA . GLN A 1 103 ? 11.176 -10.696 -11.582 1.00 96.69 103 GLN A CA 1
ATOM 773 C C . GLN A 1 103 ? 10.050 -11.127 -10.641 1.00 96.69 103 GLN A C 1
ATOM 775 O O . GLN A 1 103 ? 9.037 -10.436 -10.545 1.00 96.69 103 GLN A O 1
ATOM 780 N N . GLY A 1 104 ? 10.251 -12.203 -9.880 1.00 97.38 104 GLY A N 1
ATOM 781 C CA . GLY A 1 104 ? 9.322 -12.655 -8.849 1.00 97.38 104 GLY A CA 1
ATOM 782 C C . GLY A 1 104 ? 9.107 -11.599 -7.764 1.00 97.38 104 GLY A C 1
ATOM 783 O O . GLY A 1 104 ? 7.970 -11.329 -7.388 1.00 97.38 104 GLY A O 1
ATOM 784 N N . LYS A 1 105 ? 10.169 -10.913 -7.324 1.00 98.12 105 LYS A N 1
ATOM 785 C CA . LYS A 1 105 ? 10.052 -9.799 -6.369 1.00 98.12 105 LYS A CA 1
ATOM 786 C C . LYS A 1 105 ? 9.288 -8.611 -6.945 1.00 98.12 105 LYS A C 1
ATOM 788 O O . LYS A 1 105 ? 8.484 -8.008 -6.240 1.00 98.12 105 LYS A O 1
ATOM 793 N N . ILE A 1 106 ? 9.505 -8.272 -8.218 1.00 97.94 106 ILE A N 1
ATOM 794 C CA . ILE A 1 106 ? 8.711 -7.234 -8.892 1.00 97.94 106 ILE A CA 1
ATOM 795 C C . ILE A 1 106 ? 7.234 -7.640 -8.932 1.00 97.94 106 ILE A C 1
ATOM 797 O O . ILE A 1 106 ? 6.382 -6.829 -8.576 1.00 97.94 106 ILE A O 1
ATOM 801 N N . ALA A 1 107 ? 6.930 -8.886 -9.303 1.00 97.56 107 ALA A N 1
ATOM 802 C CA . ALA A 1 107 ? 5.560 -9.389 -9.358 1.00 97.56 107 ALA A CA 1
ATOM 803 C C . ALA A 1 107 ? 4.872 -9.338 -7.982 1.00 97.56 107 ALA A C 1
ATOM 805 O O . ALA A 1 107 ? 3.778 -8.788 -7.869 1.00 97.56 107 ALA A O 1
ATOM 806 N N . LEU A 1 108 ? 5.544 -9.811 -6.928 1.00 98.00 108 LEU A N 1
ATOM 807 C CA . LEU A 1 108 ? 5.045 -9.748 -5.551 1.00 98.00 108 LEU A CA 1
ATOM 808 C C . LEU A 1 108 ? 4.821 -8.303 -5.079 1.00 98.00 108 LEU A C 1
ATOM 810 O O . LEU A 1 108 ? 3.793 -7.998 -4.475 1.00 98.00 108 LEU A O 1
ATOM 814 N N . ALA A 1 109 ? 5.751 -7.393 -5.383 1.00 98.00 109 ALA A N 1
ATOM 815 C CA . ALA A 1 109 ? 5.602 -5.978 -5.051 1.00 98.00 109 ALA A CA 1
ATOM 816 C C . ALA A 1 109 ? 4.386 -5.353 -5.753 1.00 98.00 109 ALA A C 1
ATOM 818 O O . ALA A 1 109 ? 3.642 -4.599 -5.130 1.00 98.00 109 ALA A O 1
ATOM 819 N N . LEU A 1 110 ? 4.163 -5.668 -7.033 1.00 97.56 110 LEU A N 1
ATOM 820 C CA . LEU A 1 110 ? 2.996 -5.187 -7.776 1.00 97.56 110 LEU A CA 1
ATOM 821 C C . LEU A 1 110 ? 1.688 -5.764 -7.226 1.00 97.56 110 LEU A C 1
ATOM 823 O O . LEU A 1 110 ? 0.741 -5.003 -7.048 1.00 97.56 110 LEU A O 1
ATOM 827 N N . GLN A 1 111 ? 1.658 -7.053 -6.880 1.00 96.25 111 GLN A N 1
ATOM 828 C CA . GLN A 1 111 ? 0.491 -7.689 -6.262 1.00 96.25 111 GLN A CA 1
ATOM 829 C C . GLN A 1 111 ? 0.149 -7.046 -4.911 1.00 96.25 111 GLN A C 1
ATOM 831 O O . GLN A 1 111 ? -1.012 -6.731 -4.651 1.00 96.25 111 GLN A O 1
ATOM 836 N N . TRP A 1 112 ? 1.155 -6.768 -4.070 1.00 97.00 112 TRP A N 1
ATOM 837 C CA . TRP A 1 112 ? 0.955 -6.004 -2.834 1.00 97.00 112 TRP A CA 1
ATOM 838 C C . TRP A 1 112 ? 0.382 -4.618 -3.108 1.00 97.00 112 TRP A C 1
ATOM 840 O O . TRP A 1 112 ? -0.539 -4.169 -2.424 1.00 97.00 112 TRP A O 1
ATOM 850 N N . LEU A 1 113 ? 0.926 -3.921 -4.105 1.00 95.94 113 LEU A N 1
ATOM 851 C CA . LEU A 1 113 ? 0.433 -2.598 -4.444 1.00 95.94 113 LEU A CA 1
ATOM 852 C C . LEU A 1 113 ? -1.044 -2.646 -4.845 1.00 95.94 113 LEU A C 1
ATOM 854 O O . LEU A 1 113 ? -1.851 -1.914 -4.281 1.00 95.94 113 LEU A O 1
ATOM 858 N N . GLU A 1 114 ? -1.396 -3.535 -5.768 1.00 93.19 114 GLU A N 1
ATOM 859 C CA . GLU A 1 114 ? -2.737 -3.639 -6.338 1.00 93.19 114 GLU A CA 1
ATOM 860 C C . GLU A 1 114 ? -3.779 -4.123 -5.321 1.00 93.19 114 GLU A C 1
ATOM 862 O O . GLU A 1 114 ? -4.843 -3.520 -5.205 1.00 93.19 114 GLU A O 1
ATOM 867 N N . HIS A 1 115 ? -3.476 -5.173 -4.553 1.00 91.12 115 HIS A N 1
ATOM 868 C CA . HIS A 1 115 ? -4.491 -5.858 -3.739 1.00 91.12 115 HIS A CA 1
ATOM 869 C C . HIS A 1 115 ? -4.516 -5.395 -2.279 1.00 91.12 115 HIS A C 1
ATOM 871 O O . HIS A 1 115 ? -5.466 -5.689 -1.554 1.00 91.12 115 HIS A O 1
ATOM 877 N N . ALA A 1 116 ? -3.480 -4.678 -1.836 1.00 94.12 116 ALA A N 1
ATOM 878 C CA . ALA A 1 116 ? -3.329 -4.224 -0.458 1.00 94.12 116 ALA A CA 1
ATOM 879 C C . ALA A 1 116 ? -3.136 -2.702 -0.375 1.00 94.12 116 ALA A C 1
ATOM 881 O O . ALA A 1 116 ? -4.009 -1.997 0.130 1.00 94.12 116 ALA A O 1
ATOM 882 N N . GLN A 1 117 ? -2.027 -2.166 -0.895 1.00 93.19 117 GLN A N 1
ATOM 883 C CA . GLN A 1 117 ? -1.694 -0.739 -0.759 1.00 93.19 117 GLN A CA 1
ATOM 884 C C . GLN A 1 117 ? -2.738 0.199 -1.385 1.00 93.19 117 GLN A C 1
ATOM 886 O O . GLN A 1 117 ? -2.864 1.334 -0.923 1.00 93.19 117 GLN A O 1
ATOM 891 N N . PHE A 1 118 ? -3.427 -0.257 -2.435 1.00 91.50 118 PHE A N 1
ATOM 892 C CA . PHE A 1 118 ? -4.451 0.485 -3.175 1.00 91.50 118 PHE A CA 1
ATOM 893 C C . PHE A 1 118 ? -5.879 -0.003 -2.921 1.00 91.50 118 PHE A C 1
ATOM 895 O O . PHE A 1 118 ? -6.820 0.490 -3.542 1.00 91.50 118 PHE A O 1
ATOM 902 N N . GLY A 1 119 ? -6.080 -0.923 -1.973 1.00 89.19 119 GLY A N 1
ATOM 903 C CA . GLY A 1 119 ? -7.412 -1.452 -1.668 1.00 89.19 119 GLY A CA 1
ATOM 904 C C . GLY A 1 119 ? -8.369 -0.443 -1.017 1.00 89.19 119 GLY A C 1
ATOM 905 O O . GLY A 1 119 ? -9.481 -0.814 -0.659 1.00 89.19 119 GLY A O 1
ATOM 906 N N . PHE A 1 120 ? -7.972 0.828 -0.876 1.00 87.94 120 PHE A N 1
ATOM 907 C CA . PHE A 1 120 ? -8.800 1.922 -0.362 1.00 87.94 120 PHE A CA 1
ATOM 908 C C . PHE A 1 120 ? -9.344 2.858 -1.458 1.00 87.94 120 PHE A C 1
ATOM 910 O O . PHE A 1 120 ? -9.820 3.954 -1.159 1.00 87.94 120 PHE A O 1
ATOM 917 N N . GLY A 1 121 ? -9.337 2.413 -2.718 1.00 84.56 121 GLY A N 1
ATOM 918 C CA . GLY A 1 121 ? -9.937 3.141 -3.844 1.00 84.56 121 GLY A CA 1
ATOM 919 C C . GLY A 1 121 ? -8.927 3.863 -4.735 1.00 84.56 121 GLY A C 1
ATOM 920 O O . GLY A 1 121 ? -9.305 4.695 -5.562 1.00 84.56 121 GLY A O 1
ATOM 921 N N . GLU A 1 122 ? -7.639 3.565 -4.583 1.00 89.38 122 GLU A N 1
ATOM 922 C CA . GLU A 1 122 ? -6.616 3.966 -5.538 1.00 89.38 122 GLU A CA 1
ATOM 923 C C . GLU A 1 122 ? -6.459 2.949 -6.673 1.00 89.38 122 GLU A C 1
ATOM 925 O O . GLU A 1 122 ? -6.866 1.794 -6.585 1.00 89.38 122 GLU A O 1
ATOM 930 N N . THR A 1 123 ? -5.836 3.360 -7.776 1.00 90.94 123 THR A N 1
ATOM 931 C CA . THR A 1 123 ? -5.524 2.441 -8.880 1.00 90.94 123 THR A CA 1
ATOM 932 C C . THR A 1 123 ? -4.167 2.755 -9.486 1.00 90.94 123 THR A C 1
ATOM 934 O O . THR A 1 123 ? -3.916 3.884 -9.910 1.00 90.94 123 THR A O 1
ATOM 937 N N . LEU A 1 124 ? -3.294 1.746 -9.569 1.00 92.75 124 LEU A N 1
ATOM 938 C CA . LEU A 1 124 ? -2.034 1.847 -10.302 1.00 92.75 124 LEU A CA 1
ATOM 939 C C . LEU A 1 124 ? -2.298 1.797 -11.805 1.00 92.75 124 LEU A C 1
ATOM 941 O O . LEU A 1 124 ? -2.785 0.805 -12.345 1.00 92.75 124 LEU A O 1
ATOM 945 N N . LEU A 1 125 ? -1.950 2.869 -12.499 1.00 92.12 125 LEU A N 1
ATOM 946 C CA . LEU A 1 125 ? -2.232 3.004 -13.915 1.00 92.12 125 LEU A CA 1
ATOM 947 C C . LEU A 1 125 ? -1.141 2.342 -14.757 1.00 92.12 125 LEU A C 1
ATOM 949 O O . LEU A 1 125 ? 0.003 2.794 -14.805 1.00 92.12 125 LEU A O 1
ATOM 953 N N . GLN A 1 126 ? -1.536 1.306 -15.494 1.00 89.69 126 GLN A N 1
ATOM 954 C CA . GLN A 1 126 ? -0.671 0.604 -16.451 1.00 89.69 126 GLN A CA 1
ATOM 955 C C . GLN A 1 126 ? -0.559 1.336 -17.795 1.00 89.69 126 GLN A C 1
ATOM 957 O O . GLN A 1 126 ? 0.391 1.149 -18.554 1.00 89.69 126 GLN A O 1
ATOM 962 N N . LYS A 1 127 ? -1.558 2.163 -18.121 1.00 88.50 127 LYS A N 1
ATOM 963 C CA . LYS A 1 127 ? -1.663 2.897 -19.385 1.00 88.50 127 LYS A CA 1
ATOM 964 C C . LYS A 1 127 ? -2.169 4.305 -19.125 1.00 88.50 127 LYS A C 1
ATOM 966 O O . LYS A 1 127 ? -2.866 4.548 -18.141 1.00 88.50 127 LYS A O 1
ATOM 971 N N . ARG A 1 128 ? -1.852 5.216 -20.047 1.00 87.56 128 ARG A N 1
ATOM 972 C CA . ARG A 1 128 ? -2.314 6.602 -19.988 1.00 87.56 128 ARG A CA 1
ATOM 973 C C . ARG A 1 128 ? -3.849 6.647 -20.039 1.00 87.56 128 ARG A C 1
ATOM 975 O O . ARG A 1 128 ? -4.409 6.168 -21.027 1.00 87.56 128 ARG A O 1
ATOM 982 N N . PRO A 1 129 ? -4.533 7.241 -19.047 1.00 83.94 129 PRO A N 1
ATOM 983 C CA . PRO A 1 129 ? -5.973 7.429 -19.132 1.00 83.94 129 PRO A CA 1
ATOM 984 C C . PRO A 1 129 ? -6.321 8.472 -20.200 1.00 83.94 129 PRO A C 1
ATOM 986 O O . PRO A 1 129 ? -5.592 9.444 -20.394 1.00 83.94 129 PRO A O 1
ATOM 989 N N . LEU A 1 130 ? -7.464 8.293 -20.872 1.00 79.88 130 LEU A N 1
ATOM 990 C CA . LEU A 1 130 ? -7.940 9.194 -21.935 1.00 79.88 130 LEU A CA 1
ATOM 991 C C . LEU A 1 130 ? -8.070 10.649 -21.465 1.00 79.88 130 LEU A C 1
ATOM 993 O O . LEU A 1 130 ? -7.805 11.573 -22.226 1.00 79.88 130 LEU A O 1
ATOM 997 N N . HIS A 1 131 ? -8.442 10.843 -20.201 1.00 73.00 131 HIS A N 1
ATOM 998 C CA . HIS A 1 131 ? -8.629 12.160 -19.594 1.00 73.00 131 HIS A CA 1
ATOM 999 C C . HIS A 1 131 ? -7.336 12.753 -19.013 1.00 73.00 131 HIS A C 1
ATOM 1001 O O . HIS A 1 131 ? -7.381 13.818 -18.412 1.00 73.00 131 HIS A O 1
ATOM 1007 N N . PHE A 1 132 ? -6.180 12.096 -19.168 1.00 71.62 132 PHE A N 1
ATOM 1008 C CA . PHE A 1 132 ? -4.905 12.635 -18.695 1.00 71.62 132 PHE A CA 1
ATOM 1009 C C . PHE A 1 132 ? -4.455 13.773 -19.617 1.00 71.62 132 PHE A C 1
ATOM 1011 O O . PHE A 1 132 ? -4.052 13.518 -20.762 1.00 71.62 132 PHE A O 1
ATOM 1018 N N . GLY A 1 133 ? -4.543 15.012 -19.122 1.00 66.50 133 GLY A N 1
ATOM 1019 C CA . GLY A 1 133 ? -4.376 16.236 -19.903 1.00 66.50 133 GLY A CA 1
ATOM 1020 C C . GLY A 1 133 ? -3.111 16.280 -20.756 1.00 66.50 133 GLY A C 1
ATOM 1021 O O . GLY A 1 133 ? -2.116 15.596 -20.514 1.00 66.50 133 GLY A O 1
ATOM 1022 N N . THR A 1 134 ? -3.162 17.070 -21.824 1.00 64.06 134 THR A N 1
ATOM 1023 C CA . THR A 1 134 ? -2.166 17.009 -22.899 1.00 64.06 134 THR A CA 1
ATOM 1024 C C . THR A 1 134 ? -0.951 17.910 -22.692 1.00 64.06 134 THR A C 1
ATOM 1026 O O . THR A 1 134 ? 0.048 17.691 -23.370 1.00 64.06 134 THR A O 1
ATOM 1029 N N . ASN A 1 135 ? -0.996 18.892 -21.779 1.00 58.88 135 ASN A N 1
ATOM 1030 C CA . ASN A 1 135 ? -0.177 20.099 -21.972 1.00 58.88 135 ASN A CA 1
ATOM 1031 C C . ASN A 1 135 ? 0.843 20.461 -20.872 1.00 58.88 135 ASN A C 1
ATOM 1033 O O . ASN A 1 135 ? 1.613 21.384 -21.105 1.00 58.88 135 ASN A O 1
ATOM 1037 N N . TRP A 1 136 ? 0.921 19.770 -19.725 1.00 63.28 136 TRP A N 1
ATOM 1038 C CA . TRP A 1 136 ? 1.848 20.188 -18.643 1.00 63.28 136 TRP A CA 1
ATOM 1039 C C . TRP A 1 136 ? 2.593 19.051 -17.942 1.00 63.28 136 TRP A C 1
ATOM 1041 O O . TRP A 1 136 ? 3.761 19.205 -17.598 1.00 63.28 136 TRP A O 1
ATOM 1051 N N . VAL A 1 137 ? 1.959 17.892 -17.775 1.00 73.19 137 VAL A N 1
ATOM 1052 C CA . VAL A 1 137 ? 2.563 16.726 -17.120 1.00 73.19 137 VAL A CA 1
ATOM 1053 C C . VAL A 1 137 ? 2.796 15.638 -18.159 1.00 73.19 137 VAL A C 1
ATOM 1055 O O . VAL A 1 137 ? 1.861 15.174 -18.818 1.00 73.19 137 VAL A O 1
ATOM 1058 N N . LYS A 1 138 ? 4.056 15.228 -18.335 1.00 80.94 138 LYS A N 1
ATOM 1059 C CA . LYS A 1 138 ? 4.405 14.179 -19.295 1.00 80.94 138 LYS A CA 1
ATOM 1060 C C . LYS A 1 138 ? 4.063 12.816 -18.704 1.00 80.94 138 LYS A C 1
ATOM 1062 O O . LYS A 1 138 ? 4.649 12.391 -17.712 1.00 80.94 138 LYS A O 1
ATOM 1067 N N . TRP A 1 139 ? 3.15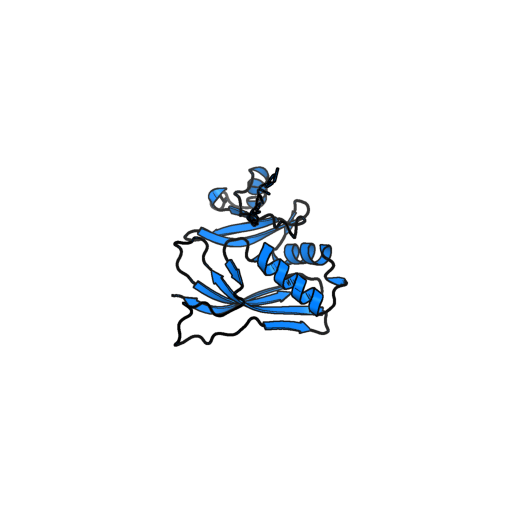6 12.104 -19.365 1.00 86.38 139 TRP A N 1
ATOM 1068 C CA . TRP A 1 139 ? 2.882 10.709 -19.041 1.00 86.38 139 TRP A CA 1
ATOM 1069 C C . TRP A 1 139 ? 4.162 9.861 -19.116 1.00 86.38 139 TRP A C 1
ATOM 1071 O O . TRP A 1 139 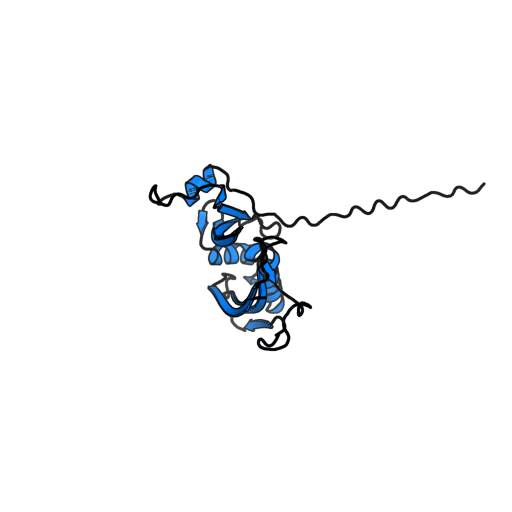? 4.939 9.966 -20.069 1.00 86.38 139 TRP A O 1
ATOM 1081 N N . SER A 1 140 ? 4.337 8.978 -18.135 1.00 89.56 140 SER A N 1
ATOM 1082 C CA . SER A 1 140 ? 5.379 7.952 -18.108 1.00 89.56 140 SER A CA 1
ATOM 1083 C C . SER A 1 140 ? 4.737 6.609 -17.796 1.00 89.56 140 SER A C 1
ATOM 1085 O O . SER A 1 140 ? 3.848 6.541 -16.951 1.00 89.56 140 SER A O 1
ATOM 1087 N N . ASN A 1 141 ? 5.194 5.547 -18.453 1.00 90.62 141 ASN A N 1
ATOM 1088 C CA . ASN A 1 141 ? 4.737 4.198 -18.133 1.00 90.62 141 ASN A CA 1
ATOM 1089 C C . ASN A 1 141 ? 5.231 3.767 -16.745 1.00 90.62 141 ASN A C 1
ATOM 1091 O O . ASN A 1 141 ? 6.136 4.389 -16.184 1.00 90.62 141 ASN A O 1
ATOM 1095 N N . LEU A 1 142 ? 4.623 2.706 -16.216 1.00 94.81 142 LEU A N 1
ATOM 1096 C CA . LEU A 1 142 ? 5.088 2.036 -15.008 1.00 94.81 142 LEU A CA 1
ATOM 1097 C C . LEU A 1 142 ? 6.551 1.606 -15.182 1.00 94.81 142 LEU A C 1
ATOM 1099 O O . LEU A 1 142 ? 6.901 0.944 -16.158 1.00 94.81 142 LEU A O 1
ATOM 1103 N N . GLU A 1 143 ? 7.388 1.981 -14.225 1.00 96.12 143 GLU A N 1
ATOM 1104 C CA . GLU A 1 143 ? 8.789 1.590 -14.145 1.00 96.12 143 GLU A CA 1
ATOM 1105 C C . GLU A 1 143 ? 8.982 0.683 -12.931 1.00 96.12 143 GLU A C 1
ATOM 1107 O O . GLU A 1 143 ? 8.574 1.012 -11.815 1.00 96.12 143 GLU A O 1
ATOM 1112 N N . THR A 1 144 ? 9.627 -0.459 -13.146 1.00 96.75 144 THR A N 1
ATOM 1113 C CA . THR A 1 144 ? 9.958 -1.418 -12.093 1.00 96.75 144 THR A CA 1
ATOM 1114 C C . THR A 1 144 ? 11.424 -1.793 -12.189 1.00 96.75 144 THR A C 1
ATOM 1116 O O . THR A 1 144 ? 11.887 -2.214 -13.249 1.00 96.75 144 THR A O 1
ATOM 1119 N N . VAL A 1 145 ? 12.148 -1.677 -11.081 1.00 95.88 145 VAL A N 1
ATOM 1120 C CA . VAL A 1 145 ? 13.568 -2.028 -11.007 1.00 95.88 145 VAL A CA 1
ATOM 1121 C C . VAL A 1 145 ? 13.801 -2.871 -9.765 1.00 95.88 145 VAL A C 1
ATOM 1123 O O . VAL A 1 145 ? 13.537 -2.419 -8.653 1.00 95.88 145 VAL A O 1
ATOM 1126 N N . ALA A 1 146 ? 14.340 -4.072 -9.946 1.00 94.19 146 ALA A N 1
ATOM 1127 C CA . ALA A 1 146 ? 14.954 -4.850 -8.879 1.00 94.19 146 ALA A CA 1
ATOM 1128 C C . ALA A 1 146 ? 16.473 -4.690 -8.981 1.00 94.19 146 ALA A C 1
ATOM 1130 O O . ALA A 1 146 ? 17.031 -4.807 -10.072 1.00 94.19 146 ALA A O 1
ATOM 1131 N N . ASN A 1 147 ? 17.142 -4.393 -7.870 1.00 90.69 147 ASN A N 1
ATOM 1132 C CA . ASN A 1 147 ? 18.600 -4.293 -7.853 1.00 90.69 147 ASN A CA 1
ATOM 1133 C C . ASN A 1 147 ? 19.254 -5.592 -7.359 1.00 90.69 147 ASN A C 1
ATOM 1135 O O . ASN A 1 147 ? 18.600 -6.457 -6.781 1.00 90.69 147 ASN A O 1
ATOM 1139 N N . GLU A 1 148 ? 20.571 -5.694 -7.532 1.00 87.06 148 GLU A N 1
ATOM 1140 C CA . GLU A 1 148 ? 21.363 -6.863 -7.117 1.00 87.06 148 GLU A CA 1
ATOM 1141 C C . GLU A 1 148 ? 21.273 -7.150 -5.612 1.00 87.06 148 GLU A C 1
ATOM 1143 O O . GLU A 1 148 ? 21.368 -8.297 -5.190 1.00 87.06 148 GLU A O 1
ATOM 1148 N N . SER A 1 149 ? 21.017 -6.127 -4.785 1.00 85.94 149 SER A N 1
ATOM 1149 C CA . SER A 1 149 ? 20.800 -6.311 -3.345 1.00 85.94 149 SER A CA 1
ATOM 1150 C C . SER A 1 149 ? 19.421 -6.894 -3.003 1.00 85.94 149 SER A C 1
ATOM 1152 O O . SER A 1 149 ? 19.095 -7.020 -1.824 1.00 85.94 149 SER A O 1
ATOM 1154 N N . GLY A 1 150 ? 18.584 -7.187 -4.002 1.00 87.38 150 GLY A N 1
ATOM 1155 C CA . GLY A 1 150 ? 17.264 -7.789 -3.839 1.00 87.38 150 GLY A CA 1
ATOM 1156 C C . GLY A 1 150 ? 16.165 -6.827 -3.381 1.00 87.38 150 GLY A C 1
ATOM 1157 O O . GLY A 1 150 ? 15.139 -7.303 -2.900 1.00 87.38 150 GLY A O 1
ATOM 1158 N N . SER A 1 151 ? 16.379 -5.511 -3.496 1.00 95.06 151 SER A N 1
ATOM 1159 C CA . SER A 1 151 ? 15.370 -4.472 -3.239 1.00 95.06 151 SER A CA 1
ATOM 1160 C C . SER A 1 151 ? 14.621 -4.120 -4.525 1.00 95.06 151 SER A C 1
ATOM 1162 O O . SER A 1 151 ? 15.195 -4.201 -5.613 1.00 95.06 151 SER A O 1
ATOM 1164 N N . VAL A 1 152 ? 13.362 -3.695 -4.405 1.00 97.94 152 VAL A N 1
ATOM 1165 C CA . VAL A 1 152 ? 12.515 -3.347 -5.557 1.00 97.94 152 VAL A CA 1
ATOM 1166 C C . VAL A 1 152 ? 12.051 -1.904 -5.469 1.00 97.94 152 VAL A C 1
ATOM 1168 O O . VAL A 1 152 ? 11.645 -1.424 -4.410 1.00 97.94 152 VAL A O 1
ATOM 1171 N N . ARG A 1 153 ? 12.083 -1.209 -6.602 1.00 97.31 153 ARG A N 1
ATOM 1172 C CA . ARG A 1 153 ? 11.471 0.101 -6.794 1.00 97.31 153 ARG A CA 1
ATOM 1173 C C . ARG A 1 153 ? 10.371 -0.003 -7.833 1.00 97.31 153 ARG A C 1
ATOM 1175 O O . ARG A 1 153 ? 10.584 -0.577 -8.897 1.00 97.31 153 ARG A O 1
ATOM 1182 N N . VAL A 1 154 ? 9.229 0.593 -7.522 1.00 97.75 154 VAL A N 1
ATOM 1183 C CA . VAL A 1 154 ? 8.102 0.748 -8.441 1.00 97.75 154 VAL A CA 1
ATOM 1184 C C . VAL A 1 154 ? 7.791 2.234 -8.543 1.00 97.75 154 VAL A C 1
ATOM 1186 O O . VAL A 1 154 ? 7.549 2.883 -7.524 1.00 97.75 154 VAL A O 1
ATOM 1189 N N . ILE A 1 155 ? 7.819 2.783 -9.755 1.00 97.31 155 ILE A N 1
ATOM 1190 C CA . ILE A 1 155 ? 7.439 4.166 -10.038 1.00 97.31 155 ILE A CA 1
ATOM 1191 C C . ILE A 1 155 ? 6.285 4.150 -11.031 1.00 97.31 155 ILE A C 1
ATOM 1193 O O . ILE A 1 155 ? 6.432 3.681 -12.154 1.00 97.31 155 ILE A O 1
ATOM 1197 N N . GLY A 1 156 ? 5.134 4.683 -10.635 1.00 95.62 156 GLY A N 1
ATOM 1198 C CA . GLY A 1 156 ? 3.945 4.670 -11.481 1.00 95.62 156 GLY A CA 1
ATOM 1199 C C . GLY A 1 156 ? 2.959 5.772 -11.136 1.00 95.62 156 GLY A C 1
ATOM 1200 O O . GLY A 1 156 ? 3.012 6.363 -10.055 1.00 95.62 156 GLY A O 1
ATOM 1201 N N . TRP A 1 157 ? 2.067 6.056 -12.080 1.00 94.56 157 TRP A N 1
ATOM 1202 C CA . TRP A 1 157 ? 0.932 6.943 -11.858 1.00 94.56 157 TRP A CA 1
ATOM 1203 C C . TRP A 1 157 ? -0.171 6.195 -11.118 1.00 94.56 157 TRP A C 1
ATOM 1205 O O . TRP A 1 157 ? -0.539 5.090 -11.500 1.00 94.56 157 TRP A O 1
ATOM 1215 N N . VAL A 1 158 ? -0.701 6.813 -10.070 1.00 92.94 158 VAL A N 1
ATOM 1216 C CA . VAL A 1 158 ? -1.799 6.296 -9.257 1.00 92.94 158 VAL A CA 1
ATOM 1217 C C . VAL A 1 158 ? -2.971 7.257 -9.381 1.00 92.94 158 VAL A C 1
ATOM 1219 O O . VAL A 1 158 ? -2.818 8.440 -9.072 1.00 92.94 158 VAL A O 1
ATOM 1222 N N . GLU A 1 159 ? -4.119 6.764 -9.835 1.00 90.94 159 GLU A N 1
ATOM 1223 C CA . GLU A 1 159 ? -5.383 7.501 -9.775 1.00 90.94 159 GLU A CA 1
ATOM 1224 C C . GLU A 1 159 ? -5.948 7.404 -8.354 1.00 90.94 159 GLU A C 1
ATOM 1226 O O . GLU A 1 159 ? -6.040 6.317 -7.785 1.00 90.94 159 GLU A O 1
ATOM 1231 N N . LEU A 1 160 ? -6.292 8.553 -7.777 1.00 87.50 160 LEU A N 1
ATOM 1232 C CA . LEU A 1 160 ? -6.970 8.689 -6.495 1.00 87.50 160 LEU A CA 1
ATOM 1233 C C . LEU A 1 160 ? -8.423 9.054 -6.783 1.00 87.50 160 LEU A C 1
ATOM 1235 O O . LEU A 1 160 ? -8.714 10.189 -7.175 1.00 87.50 160 LEU A O 1
ATOM 1239 N N . ARG A 1 161 ? -9.322 8.083 -6.618 1.00 80.56 161 ARG A N 1
ATOM 1240 C CA . ARG A 1 161 ? -10.757 8.277 -6.830 1.00 80.56 161 ARG A CA 1
ATOM 1241 C C . ARG A 1 161 ? -11.545 7.396 -5.849 1.00 80.56 161 ARG A C 1
ATOM 1243 O O . ARG A 1 161 ? -12.031 6.340 -6.245 1.00 80.56 161 ARG A O 1
ATOM 1250 N N . PRO A 1 162 ? -11.688 7.829 -4.581 1.00 69.94 162 PRO A N 1
ATOM 1251 C CA . PRO A 1 162 ? -12.308 7.018 -3.526 1.00 69.94 162 PRO A CA 1
ATOM 1252 C C . PRO A 1 162 ? -13.752 6.640 -3.838 1.00 69.94 162 PRO A C 1
ATOM 1254 O O . PRO A 1 162 ? -14.217 5.567 -3.467 1.00 69.94 162 PRO A O 1
ATOM 1257 N N . THR A 1 163 ? -14.472 7.534 -4.520 1.00 71.94 163 THR A N 1
ATOM 1258 C CA . THR A 1 163 ? -15.833 7.296 -5.000 1.00 71.94 163 THR A CA 1
ATOM 1259 C C . THR A 1 163 ? -15.964 7.732 -6.460 1.00 71.94 163 THR A C 1
ATOM 1261 O O . THR A 1 163 ? -15.206 8.600 -6.906 1.00 71.94 163 THR A O 1
ATOM 1264 N N . PRO A 1 164 ? -16.929 7.189 -7.227 1.00 74.31 164 PRO A N 1
ATOM 1265 C CA . PRO A 1 164 ? -17.161 7.612 -8.607 1.00 74.31 164 PRO A CA 1
ATOM 1266 C C . PRO A 1 164 ? -17.366 9.125 -8.767 1.00 74.31 164 PRO A C 1
ATOM 1268 O O . PRO A 1 164 ? -16.942 9.681 -9.778 1.00 74.31 164 PRO A O 1
ATOM 1271 N N . ASP A 1 165 ? -17.930 9.799 -7.770 1.00 75.25 165 ASP A N 1
ATOM 1272 C CA . ASP A 1 165 ? -18.219 11.234 -7.839 1.00 75.25 165 ASP A CA 1
ATOM 1273 C C . ASP A 1 165 ? -17.061 12.111 -7.332 1.00 75.25 165 ASP A C 1
ATOM 1275 O O . ASP A 1 165 ? -17.095 13.333 -7.470 1.00 75.25 165 ASP A O 1
ATOM 1279 N N . SER A 1 166 ? -16.005 11.508 -6.773 1.00 75.38 166 SER A N 1
ATOM 1280 C CA . SER A 1 166 ? -14.823 12.240 -6.318 1.00 75.38 166 SER A CA 1
ATOM 1281 C C . SER A 1 166 ? -14.040 12.838 -7.500 1.00 75.38 166 SER A C 1
ATOM 1283 O O . SER A 1 166 ? -13.903 12.180 -8.542 1.00 75.38 166 SER A O 1
ATOM 1285 N N . PRO A 1 167 ? -13.445 14.039 -7.337 1.00 79.00 167 PRO A N 1
ATOM 1286 C CA . PRO A 1 167 ? -12.500 14.586 -8.303 1.00 79.00 167 PRO A CA 1
ATOM 1287 C C . PRO A 1 167 ? -11.358 13.608 -8.574 1.00 79.00 167 PRO A C 1
ATOM 1289 O O . PRO A 1 167 ? -10.831 12.973 -7.657 1.00 79.00 167 PRO A O 1
ATOM 1292 N N . ARG A 1 168 ? -10.952 13.503 -9.840 1.00 82.62 168 ARG A N 1
ATOM 1293 C CA . ARG A 1 168 ? -9.829 12.650 -10.228 1.00 82.62 168 ARG A CA 1
ATOM 1294 C C . ARG A 1 168 ? -8.525 13.376 -9.955 1.00 82.62 168 ARG A C 1
ATOM 1296 O O . ARG A 1 168 ? -8.236 14.403 -10.568 1.00 82.62 168 ARG A O 1
ATOM 1303 N N . ARG A 1 169 ? -7.714 12.798 -9.079 1.00 87.12 169 ARG A N 1
ATOM 1304 C CA . ARG A 1 169 ? -6.338 13.240 -8.846 1.00 87.12 169 ARG A CA 1
ATOM 1305 C C . ARG A 1 169 ? -5.390 12.121 -9.228 1.00 87.12 169 ARG A C 1
ATOM 1307 O O . ARG A 1 169 ? -5.693 10.947 -9.040 1.00 87.12 169 ARG A O 1
ATOM 1314 N N . PHE A 1 170 ? -4.233 12.479 -9.756 1.00 89.38 170 PHE A N 1
ATOM 1315 C CA . PHE A 1 170 ? -3.217 11.538 -10.192 1.00 89.38 170 PHE A CA 1
ATOM 1316 C C . PHE A 1 170 ? -1.903 11.875 -9.514 1.00 89.38 170 PHE A C 1
ATOM 1318 O O . PHE A 1 170 ? -1.394 12.986 -9.648 1.00 89.38 170 PHE A O 1
ATOM 1325 N N . HIS A 1 171 ? -1.323 10.907 -8.817 1.00 91.94 171 HIS A N 1
ATOM 1326 C CA . HIS A 1 171 ? 0.000 11.045 -8.222 1.00 91.94 171 HIS A CA 1
ATOM 1327 C C . HIS A 1 171 ? 0.961 10.078 -8.891 1.00 91.94 171 HIS A C 1
ATOM 1329 O O . HIS A 1 171 ? 0.736 8.869 -8.877 1.00 91.94 171 HIS A O 1
ATOM 1335 N N . LYS A 1 172 ? 2.080 10.582 -9.403 1.00 93.94 172 LYS A N 1
ATOM 1336 C CA . LYS A 1 172 ? 3.220 9.723 -9.703 1.00 93.94 172 LYS A CA 1
ATOM 1337 C C . LYS A 1 172 ? 3.917 9.410 -8.394 1.00 93.94 172 LYS A C 1
ATOM 1339 O O . LYS A 1 172 ? 4.363 10.326 -7.702 1.00 93.94 172 LYS A O 1
ATOM 1344 N N . LYS A 1 173 ? 3.994 8.137 -8.032 1.00 95.75 173 LYS A N 1
ATOM 1345 C CA . LYS A 1 173 ? 4.545 7.700 -6.749 1.00 95.75 173 LYS A CA 1
ATOM 1346 C C . LYS A 1 173 ? 5.727 6.763 -6.954 1.00 95.75 173 LYS A C 1
ATOM 1348 O O . LYS A 1 173 ? 5.719 5.955 -7.874 1.00 95.75 173 LYS A O 1
ATOM 1353 N N . LEU A 1 174 ? 6.719 6.882 -6.075 1.00 96.62 174 LEU A N 1
ATOM 1354 C CA . LEU A 1 174 ? 7.782 5.902 -5.866 1.00 96.62 174 LEU A CA 1
ATOM 1355 C C . LEU A 1 174 ? 7.422 5.040 -4.658 1.00 96.62 174 LEU A C 1
ATOM 1357 O O . LEU A 1 174 ? 7.236 5.579 -3.567 1.00 96.62 174 LEU A O 1
ATOM 1361 N N . TYR A 1 175 ? 7.449 3.728 -4.845 1.00 97.31 175 TYR A N 1
ATOM 1362 C CA . TYR A 1 175 ? 7.430 2.722 -3.791 1.00 97.31 175 TYR A CA 1
ATOM 1363 C C . TYR A 1 175 ? 8.780 2.022 -3.755 1.00 97.31 175 TYR A C 1
ATOM 1365 O O . TYR A 1 175 ? 9.274 1.577 -4.791 1.00 97.31 175 TYR A O 1
ATOM 1373 N N . TRP A 1 176 ? 9.387 1.940 -2.573 1.00 97.25 176 TRP A N 1
ATOM 1374 C CA . TRP A 1 176 ? 10.666 1.259 -2.388 1.00 97.25 176 TRP A CA 1
ATOM 1375 C C . TRP A 1 176 ? 10.543 0.160 -1.337 1.00 97.25 176 TRP A C 1
ATOM 1377 O O . TRP A 1 176 ? 10.369 0.438 -0.151 1.00 97.25 176 TRP A O 1
ATOM 1387 N N . PHE A 1 177 ? 10.670 -1.079 -1.796 1.00 97.94 177 PHE A N 1
ATOM 1388 C CA . PHE A 1 177 ? 10.672 -2.296 -0.999 1.00 97.94 177 PHE A CA 1
ATOM 1389 C C . PHE A 1 177 ? 12.105 -2.684 -0.629 1.00 97.94 177 PHE A C 1
ATOM 1391 O O . PHE A 1 177 ? 12.995 -2.672 -1.484 1.00 97.94 177 PHE A O 1
ATOM 1398 N N . SER A 1 178 ? 12.336 -3.014 0.641 1.00 96.75 178 SER A N 1
ATOM 1399 C CA . SER A 1 178 ? 13.632 -3.470 1.148 1.00 96.75 178 SER A CA 1
ATOM 1400 C C . SER A 1 178 ? 13.984 -4.865 0.631 1.00 96.75 178 SER A C 1
ATOM 1402 O O . SER A 1 178 ? 13.155 -5.553 0.036 1.00 96.75 178 SER A O 1
ATOM 1404 N N . LYS A 1 179 ? 15.216 -5.318 0.892 1.00 94.81 179 LYS A N 1
ATOM 1405 C CA . LYS A 1 179 ? 15.622 -6.689 0.552 1.00 94.81 179 LYS A CA 1
ATOM 1406 C C . LYS A 1 179 ? 14.818 -7.751 1.315 1.00 94.81 179 LYS A C 1
ATOM 1408 O O . LYS A 1 179 ? 14.662 -8.852 0.803 1.00 94.81 179 LYS A O 1
ATOM 1413 N N . GLU A 1 180 ? 14.264 -7.398 2.474 1.00 94.31 180 GLU A N 1
ATOM 1414 C CA . GLU A 1 180 ? 13.385 -8.212 3.328 1.00 94.31 180 GLU A CA 1
ATOM 1415 C C . GLU A 1 180 ? 11.886 -8.034 3.016 1.00 94.31 180 GLU A C 1
ATOM 1417 O O . GLU A 1 180 ? 11.047 -8.563 3.745 1.00 94.31 180 GLU A O 1
ATOM 1422 N N . GLY A 1 181 ? 11.534 -7.250 1.990 1.00 94.88 181 GLY A N 1
ATOM 1423 C CA . GLY A 1 181 ? 10.151 -7.059 1.538 1.00 94.88 181 GLY A CA 1
ATOM 1424 C C . GLY A 1 181 ? 9.372 -5.970 2.280 1.00 94.88 181 GLY A C 1
ATOM 1425 O O . GLY A 1 181 ? 8.203 -5.747 1.985 1.00 94.88 181 GLY A O 1
ATOM 1426 N N . ASN A 1 182 ? 9.985 -5.250 3.225 1.00 96.56 182 ASN A N 1
ATOM 1427 C CA . ASN A 1 182 ? 9.297 -4.142 3.894 1.00 96.56 182 ASN A CA 1
ATOM 1428 C C . ASN A 1 182 ? 9.132 -2.962 2.929 1.00 96.56 182 ASN A C 1
ATOM 1430 O O . ASN A 1 182 ? 10.087 -2.594 2.241 1.00 96.56 182 ASN A O 1
ATOM 1434 N N . LEU A 1 183 ? 7.975 -2.298 2.926 1.00 96.00 183 LEU A N 1
ATOM 1435 C CA . LEU A 1 183 ? 7.828 -1.029 2.211 1.00 96.00 183 LEU A CA 1
ATOM 1436 C C . LEU A 1 183 ? 8.510 0.086 3.020 1.00 96.00 183 LEU A C 1
ATOM 1438 O O . LEU A 1 183 ? 7.965 0.584 4.002 1.00 96.00 183 LEU A O 1
ATOM 1442 N N . LEU A 1 184 ? 9.714 0.481 2.604 1.00 92.31 184 LEU A N 1
ATOM 1443 C CA . LEU A 1 184 ? 10.544 1.470 3.303 1.00 92.31 184 LEU A CA 1
ATOM 1444 C C . LEU A 1 184 ? 10.076 2.902 3.072 1.00 92.31 184 LEU A C 1
ATOM 1446 O O . LEU A 1 184 ? 10.274 3.783 3.911 1.00 92.31 184 LEU A O 1
ATOM 1450 N N . ARG A 1 185 ? 9.551 3.169 1.875 1.00 86.56 185 ARG A N 1
ATOM 1451 C CA . ARG A 1 185 ? 9.183 4.518 1.459 1.00 86.56 185 ARG A CA 1
ATOM 1452 C C . ARG A 1 185 ? 8.089 4.484 0.408 1.00 86.56 185 ARG A C 1
ATOM 1454 O O . ARG A 1 185 ? 8.198 3.761 -0.579 1.00 86.56 185 ARG A O 1
ATOM 1461 N N . SER A 1 186 ? 7.113 5.364 0.592 1.00 89.56 186 SER A N 1
ATOM 1462 C CA . SER A 1 186 ? 6.215 5.843 -0.452 1.00 89.56 186 SER A CA 1
ATOM 1463 C C . SER A 1 186 ? 6.415 7.351 -0.592 1.00 89.56 186 SER A C 1
ATOM 1465 O O . SER A 1 186 ? 6.433 8.065 0.412 1.00 89.56 186 SER A O 1
ATOM 1467 N N . ARG A 1 187 ? 6.647 7.845 -1.811 1.00 92.50 187 ARG A N 1
ATOM 1468 C CA . ARG A 1 187 ? 6.865 9.276 -2.071 1.00 92.50 187 ARG A CA 1
ATOM 1469 C C . ARG A 1 187 ? 6.087 9.720 -3.297 1.00 92.50 187 ARG A C 1
ATOM 1471 O O . ARG A 1 187 ? 6.210 9.103 -4.349 1.00 92.50 187 ARG A O 1
ATOM 1478 N N . ILE A 1 188 ? 5.370 10.833 -3.177 1.00 92.56 188 ILE A N 1
ATOM 1479 C CA . ILE A 1 188 ? 4.794 11.541 -4.324 1.00 92.56 188 ILE A CA 1
ATOM 1480 C C . ILE A 1 188 ? 5.926 12.285 -5.041 1.00 92.56 188 ILE A C 1
ATOM 1482 O O . ILE A 1 188 ? 6.670 13.051 -4.424 1.00 92.56 188 ILE A O 1
ATOM 1486 N N . LEU A 1 189 ? 6.086 11.998 -6.327 1.00 93.56 189 LEU A N 1
ATOM 1487 C CA . LEU A 1 189 ? 7.059 12.628 -7.215 1.00 93.56 189 LEU A CA 1
ATOM 1488 C C . LEU A 1 189 ? 6.421 13.774 -8.000 1.00 93.56 189 LEU A C 1
ATOM 1490 O O . LEU A 1 189 ? 7.042 14.816 -8.167 1.00 93.56 189 LEU A O 1
ATOM 1494 N N . GLU A 1 190 ? 5.190 13.570 -8.469 1.00 91.88 190 GLU A N 1
ATOM 1495 C CA . GLU A 1 190 ? 4.436 14.527 -9.279 1.00 91.88 190 GLU A CA 1
ATOM 1496 C C . GLU A 1 190 ? 2.942 14.405 -8.935 1.00 91.88 190 GLU A C 1
ATOM 1498 O O . GLU A 1 190 ? 2.459 13.298 -8.679 1.00 91.88 190 GLU A O 1
ATOM 1503 N N . THR A 1 191 ? 2.216 15.524 -8.955 1.00 89.38 191 THR A N 1
ATOM 1504 C CA . THR A 1 191 ? 0.760 15.586 -8.754 1.00 89.38 191 THR A CA 1
ATOM 1505 C C . THR A 1 191 ? 0.111 16.238 -9.967 1.00 89.38 191 THR A C 1
ATOM 1507 O O . THR A 1 191 ? 0.612 17.236 -10.484 1.00 89.38 191 THR A O 1
ATOM 1510 N N . TYR A 1 192 ? -1.005 15.670 -10.412 1.00 84.94 192 TYR A N 1
ATOM 1511 C CA . TYR A 1 192 ? -1.841 16.197 -11.478 1.00 84.94 192 TYR A CA 1
ATOM 1512 C C . TYR A 1 192 ? -3.313 16.109 -11.063 1.00 84.94 192 TYR A C 1
ATOM 1514 O O . TYR A 1 192 ? -3.783 15.042 -10.674 1.00 84.94 192 TYR A O 1
ATOM 1522 N N . GLU A 1 193 ? -4.033 17.223 -11.143 1.00 81.38 193 GLU A N 1
ATOM 1523 C CA . GLU A 1 193 ? -5.454 17.319 -10.796 1.00 81.38 193 GLU A CA 1
ATOM 1524 C C . GLU A 1 193 ? -6.234 17.800 -12.026 1.00 81.38 193 GLU A C 1
ATOM 1526 O O . GLU A 1 193 ? -5.716 18.607 -12.807 1.00 81.38 193 GLU A O 1
ATOM 1531 N N . LEU A 1 194 ? -7.433 17.243 -12.223 1.00 73.06 194 LEU A N 1
ATOM 1532 C CA . LEU A 1 194 ? -8.358 17.603 -13.304 1.00 73.06 194 LEU A CA 1
ATOM 1533 C C . LEU A 1 194 ? -9.408 18.610 -12.843 1.00 73.06 194 LEU A C 1
ATOM 1535 O O . LEU A 1 194 ? -9.919 18.437 -11.714 1.00 73.06 194 LEU A O 1
#

Foldseek 3Di:
DDDDDDDPPPPPPPPPPQFAWAFDDPVVLCVVCPPPDPVPRDDSVQWTWGCQPLQNQKIWIWGADDPGQTDTAWMAGPNDTDGQLVSQLVRLVVVPLLPDDQVRVQVSVVCCVARPVCSQPKDFDQDDDPPNDDPDDDDDGWDWDQDPLSKIKIWTKMWGDNDPPDWTKIFGWIFIAHSSRGGPDIDGPDIDTD

Secondary structure (DSSP, 8-state):
-----------------PPPPBPPPHHHHHHHHTT--GGGPPPGGGEEEE--TT-TTEEEEEEEETTTEEEEEEEEETTEEE-HHHHHHHHHHHTTTTT--HHHHHHHHHHHIIIIITTTTEEEESS--TTS-SSSS-----EEEE-TTS-EEEEEEEEE-SSTTSPPEEEEEEEEE-TTS-EEEEEEEEEEE-

pLDDT: mean 86.43, std 16.53, range [35.62, 98.25]

Radius of gyration: 19.94 Å; chains: 1; bounding box: 58×58×60 Å